Protein AF-A0A2S4XVE3-F1 (afdb_monomer_lite)

pLDDT: mean 81.96, std 14.45, range [47.12, 96.44]

Structure (mmCIF, N/CA/C/O backbone):
data_AF-A0A2S4XVE3-F1
#
_entry.id   AF-A0A2S4XVE3-F1
#
loop_
_atom_site.group_PDB
_atom_site.id
_atom_site.type_symbol
_atom_site.label_atom_id
_atom_site.label_alt_id
_atom_site.label_comp_id
_atom_site.label_asym_id
_atom_site.label_entity_id
_atom_site.label_seq_id
_atom_site.pdbx_PDB_ins_code
_atom_site.Cartn_x
_atom_site.Cartn_y
_atom_site.Cartn_z
_atom_site.occupancy
_atom_site.B_iso_or_equiv
_atom_site.auth_seq_id
_atom_site.auth_comp_id
_atom_site.auth_asym_id
_atom_site.auth_atom_id
_atom_site.pdbx_PDB_model_num
ATOM 1 N N . MET A 1 1 ? 22.741 45.172 11.393 1.00 53.62 1 MET A N 1
ATOM 2 C CA . MET A 1 1 ? 21.522 44.614 10.770 1.00 53.62 1 MET A CA 1
ATOM 3 C C . MET A 1 1 ? 20.584 44.241 11.896 1.00 53.62 1 MET A C 1
ATOM 5 O O . MET A 1 1 ? 20.917 43.358 12.672 1.00 53.62 1 MET A O 1
ATOM 9 N N . ALA A 1 2 ? 19.532 45.038 12.077 1.00 52.50 2 ALA A N 1
ATOM 10 C CA . ALA A 1 2 ? 18.639 44.969 13.224 1.00 52.50 2 ALA A CA 1
ATOM 11 C C . ALA A 1 2 ? 17.544 43.921 12.999 1.00 52.50 2 ALA A C 1
ATOM 13 O O . ALA A 1 2 ? 16.910 43.875 11.9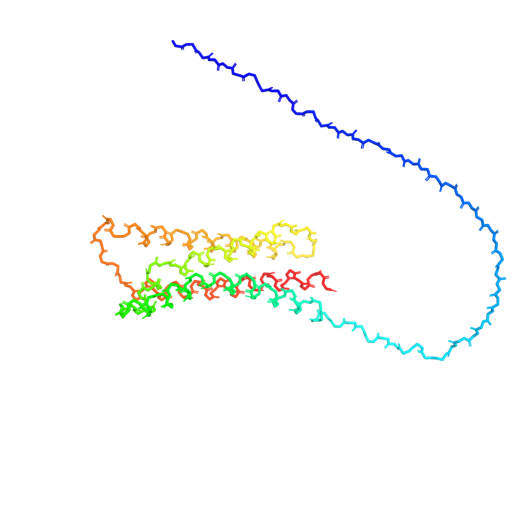48 1.00 52.50 2 ALA A O 1
ATOM 14 N N . THR A 1 3 ? 17.373 43.089 14.014 1.00 60.47 3 THR A N 1
ATOM 15 C CA . THR A 1 3 ? 16.408 42.007 14.162 1.00 60.47 3 THR A CA 1
ATOM 16 C C . THR A 1 3 ? 15.003 42.594 14.326 1.00 60.47 3 THR A C 1
ATOM 18 O O . THR A 1 3 ? 14.707 43.200 15.353 1.00 60.47 3 THR A O 1
ATOM 21 N N . SER A 1 4 ? 14.125 42.439 13.333 1.00 65.56 4 SER A N 1
ATOM 22 C CA . SER A 1 4 ? 12.702 42.775 13.467 1.00 65.56 4 SER A CA 1
ATOM 23 C C . SER A 1 4 ? 11.947 41.558 13.999 1.00 65.56 4 SER A C 1
ATOM 25 O O . SER A 1 4 ? 11.574 40.652 13.256 1.00 65.56 4 SER A O 1
ATOM 27 N N . GLN A 1 5 ? 11.791 41.536 15.317 1.00 63.88 5 GLN A N 1
ATOM 28 C CA . GLN A 1 5 ? 11.030 40.562 16.087 1.00 63.88 5 GLN A CA 1
ATOM 29 C C . GLN A 1 5 ? 9.532 40.852 15.900 1.00 63.88 5 GLN A C 1
ATOM 31 O O . GLN A 1 5 ? 9.035 41.883 16.346 1.00 63.88 5 GLN A O 1
ATOM 36 N N . GLN A 1 6 ? 8.824 39.980 15.183 1.00 67.94 6 GLN A N 1
ATOM 37 C CA . GLN A 1 6 ? 7.390 40.119 14.931 1.00 67.94 6 GLN A CA 1
ATOM 38 C C . GLN A 1 6 ? 6.600 39.507 16.110 1.00 67.94 6 GLN A C 1
ATOM 40 O O . GLN A 1 6 ? 6.886 38.367 16.488 1.00 67.94 6 GLN A O 1
ATOM 45 N N . PRO A 1 7 ? 5.655 40.237 16.732 1.00 70.19 7 PRO A N 1
ATOM 46 C CA . PRO A 1 7 ? 4.903 39.747 17.883 1.00 70.19 7 PRO A CA 1
ATOM 47 C C . PRO A 1 7 ? 3.845 38.719 17.458 1.00 70.19 7 PRO A C 1
ATOM 49 O O . PRO A 1 7 ? 3.095 38.928 16.508 1.00 70.19 7 PRO A O 1
ATOM 52 N N . HIS A 1 8 ? 3.818 37.597 18.175 1.00 69.19 8 HIS A N 1
ATOM 53 C CA . HIS A 1 8 ? 2.817 36.542 18.058 1.00 69.19 8 HIS A CA 1
ATOM 54 C C . HIS A 1 8 ? 1.570 36.940 18.860 1.00 69.19 8 HIS A C 1
ATOM 56 O O . HIS A 1 8 ? 1.635 37.036 20.086 1.00 69.19 8 HIS A O 1
ATOM 62 N N . ASP A 1 9 ? 0.443 37.140 18.178 1.00 69.88 9 ASP A N 1
ATOM 63 C CA . ASP A 1 9 ? -0.859 37.318 18.823 1.00 69.88 9 ASP A CA 1
ATOM 64 C C . ASP A 1 9 ? -1.381 35.978 19.381 1.00 69.88 9 ASP A C 1
ATOM 66 O O . ASP A 1 9 ? -1.327 34.953 18.688 1.00 69.88 9 ASP A O 1
ATOM 70 N N . PRO A 1 10 ? -1.903 35.943 20.622 1.00 69.44 10 PRO A N 1
ATOM 71 C CA . PRO A 1 10 ? -2.530 34.755 21.183 1.00 69.44 10 PRO A CA 1
ATOM 72 C C . PRO A 1 10 ? -3.928 34.536 20.585 1.00 69.44 10 PRO A C 1
ATOM 74 O O . PRO A 1 10 ? -4.808 35.393 20.657 1.00 69.44 10 PRO A O 1
ATOM 77 N N . VAL A 1 11 ? -4.146 33.344 20.028 1.00 73.50 11 VAL A N 1
ATOM 78 C CA . VAL A 1 11 ? -5.450 32.891 19.531 1.00 73.50 11 VAL A CA 1
ATOM 79 C C . VAL A 1 11 ? -6.420 32.723 20.703 1.00 73.50 11 VAL A C 1
ATOM 81 O O . VAL A 1 11 ? -6.237 31.885 21.585 1.00 73.50 11 VAL A O 1
ATOM 84 N N . VAL A 1 12 ? -7.471 33.539 20.681 1.00 66.88 12 VAL A N 1
ATOM 85 C CA . VAL A 1 12 ? -8.601 33.544 21.612 1.00 66.88 12 VAL A CA 1
ATOM 86 C C . VAL A 1 12 ? -9.441 32.276 21.423 1.00 66.88 12 VAL A C 1
ATOM 88 O O . VAL A 1 12 ? -10.110 32.095 20.407 1.00 66.88 12 VAL A O 1
ATOM 91 N N . THR A 1 13 ? -9.442 31.396 22.423 1.00 56.88 13 THR A N 1
ATOM 92 C CA . THR A 1 13 ? -10.368 30.260 22.523 1.00 56.88 13 THR A CA 1
ATOM 93 C C . THR A 1 13 ? -11.771 30.754 22.879 1.00 56.88 13 THR A C 1
ATOM 95 O O . THR A 1 13 ? -12.074 31.018 24.045 1.00 56.88 13 THR A O 1
ATOM 98 N N . GLY A 1 14 ? -12.636 30.874 21.872 1.00 57.41 14 GLY A N 1
ATOM 99 C CA . GLY A 1 14 ? -14.061 31.151 22.038 1.00 57.41 14 GLY A CA 1
ATOM 100 C C . GLY A 1 14 ? -14.812 29.936 22.584 1.00 57.41 14 GLY A C 1
ATOM 101 O O . GLY A 1 14 ? -15.182 29.032 21.841 1.00 57.41 14 GLY A O 1
ATOM 102 N N . ARG A 1 15 ? -15.050 29.926 23.896 1.00 52.47 15 ARG A N 1
ATOM 103 C CA . ARG A 1 15 ? -15.986 29.028 24.580 1.00 52.47 15 ARG A CA 1
ATOM 104 C C . ARG A 1 15 ? -17.398 29.598 24.406 1.00 52.47 15 ARG A C 1
ATOM 106 O O . ARG A 1 15 ? -17.795 30.487 25.152 1.00 52.47 15 ARG A O 1
ATOM 113 N N . VAL A 1 16 ? -18.134 29.120 23.405 1.00 61.38 16 VAL A N 1
ATOM 114 C CA . VAL A 1 16 ? -19.562 29.436 23.237 1.00 61.38 16 VAL A CA 1
ATOM 115 C C . VAL A 1 16 ? -20.362 28.507 24.148 1.00 61.38 16 VAL A C 1
ATOM 117 O O . VAL A 1 16 ? -20.258 27.287 24.047 1.00 61.38 16 VAL A O 1
ATOM 120 N N . GLY A 1 17 ? -21.094 29.096 25.090 1.00 50.97 17 GLY A N 1
ATOM 121 C CA . GLY A 1 17 ? -21.983 28.394 26.008 1.00 50.97 17 GLY A CA 1
ATOM 122 C C . GLY A 1 17 ? -23.458 28.462 25.602 1.00 50.97 17 GLY A C 1
ATOM 123 O O . GLY A 1 17 ? -23.846 29.371 24.877 1.00 50.97 17 GLY A O 1
ATOM 124 N N . ALA A 1 18 ? -24.224 27.543 26.214 1.00 47.75 18 ALA A N 1
ATOM 125 C CA . ALA A 1 18 ? -25.660 27.592 26.555 1.00 47.75 18 ALA A CA 1
ATOM 126 C C . ALA A 1 18 ? -26.689 27.550 25.389 1.00 47.75 18 ALA A C 1
ATOM 128 O O . ALA A 1 18 ? -26.348 27.968 24.287 1.00 47.75 18 ALA A O 1
ATOM 129 N N . PRO A 1 19 ? -27.946 27.070 25.594 1.00 54.69 19 PRO A N 1
ATOM 130 C CA . PRO A 1 19 ? -28.661 26.972 26.873 1.00 54.69 19 PRO A CA 1
ATOM 131 C C . PRO A 1 19 ? -29.351 25.631 27.202 1.00 54.69 19 PRO A C 1
ATOM 133 O O . PRO A 1 19 ? -29.654 24.801 26.350 1.00 54.69 19 PRO A O 1
ATOM 136 N N . ALA A 1 20 ? -29.598 25.478 28.505 1.00 54.16 20 ALA A N 1
ATOM 137 C CA . ALA A 1 20 ? -30.644 24.646 29.077 1.00 54.16 20 ALA A CA 1
ATOM 138 C C . ALA A 1 20 ? -32.011 25.257 28.754 1.00 54.16 20 ALA A C 1
ATOM 140 O O . ALA A 1 20 ? -32.132 26.467 28.880 1.00 54.16 20 ALA A O 1
ATOM 141 N N . ASP A 1 21 ? -32.999 24.439 28.388 1.00 47.12 21 ASP A N 1
ATOM 142 C CA . ASP A 1 21 ? -34.421 24.709 28.628 1.00 47.12 21 ASP A CA 1
ATOM 143 C C . ASP A 1 21 ? -35.292 23.486 28.291 1.00 47.12 21 ASP A C 1
ATOM 145 O O . ASP A 1 21 ? -34.891 22.601 27.537 1.00 47.12 21 ASP A O 1
ATOM 149 N N . ALA A 1 22 ? -36.511 23.515 28.839 1.00 47.25 22 ALA A N 1
ATOM 150 C CA . ALA A 1 22 ? -37.673 22.655 28.591 1.00 47.25 22 ALA A CA 1
ATOM 151 C C . ALA A 1 22 ? -37.854 21.413 29.485 1.00 47.25 22 ALA A C 1
ATOM 153 O O . ALA A 1 22 ? -37.867 20.262 29.054 1.00 47.25 22 ALA A O 1
ATOM 154 N N . VAL A 1 23 ? -38.155 21.708 30.753 1.00 52.47 23 VAL A N 1
ATOM 155 C CA . VAL A 1 23 ? -39.187 21.006 31.530 1.00 52.47 23 VAL A CA 1
ATOM 156 C C . VAL A 1 23 ? -40.531 21.141 30.801 1.00 52.47 23 VAL A C 1
ATOM 158 O O . VAL A 1 23 ? -40.962 22.252 30.505 1.00 52.47 23 VAL A O 1
ATOM 161 N N . GLY A 1 24 ? -41.211 20.023 30.548 1.00 47.34 24 GLY A N 1
ATOM 162 C CA . GLY A 1 24 ? -42.561 19.998 29.986 1.00 47.34 24 GLY A CA 1
ATOM 163 C C . GLY A 1 24 ? -43.209 18.635 30.190 1.00 47.34 24 GLY A C 1
ATOM 164 O O . GLY A 1 24 ? -43.072 17.749 29.354 1.00 47.34 24 GLY A O 1
ATOM 165 N N . GLY A 1 25 ? -43.878 18.462 31.330 1.00 50.97 25 GLY A N 1
ATO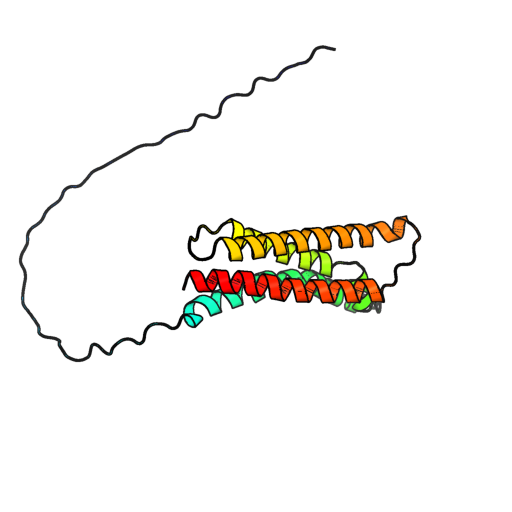M 166 C CA . GLY A 1 25 ? -44.730 17.308 31.592 1.00 50.97 25 GLY A CA 1
ATOM 167 C C . GLY A 1 25 ? -46.057 17.409 30.844 1.00 50.97 25 GLY A C 1
ATOM 168 O O . GLY A 1 25 ? -46.610 18.496 30.710 1.00 50.97 25 GLY A O 1
ATOM 169 N N . THR A 1 26 ? -46.579 16.263 30.410 1.00 50.78 26 THR A N 1
ATOM 170 C CA . THR A 1 26 ? -48.022 16.027 30.273 1.00 50.78 26 THR A CA 1
ATOM 171 C C . THR A 1 26 ? -48.305 14.566 30.614 1.00 50.78 26 THR A C 1
ATOM 173 O O . THR A 1 26 ? -47.986 13.653 29.858 1.00 50.78 26 THR A O 1
ATOM 176 N N . ASP A 1 27 ? -48.881 14.368 31.799 1.00 58.38 27 ASP A N 1
ATOM 177 C CA . ASP A 1 27 ? -49.628 13.172 32.165 1.00 58.38 27 ASP A CA 1
ATOM 178 C C . ASP A 1 27 ? -50.900 13.108 31.309 1.00 58.38 27 ASP A C 1
ATOM 180 O O . ASP A 1 27 ? -51.644 14.087 31.219 1.00 58.38 27 ASP A O 1
ATOM 184 N N . GLY A 1 28 ? -51.165 11.964 30.675 1.00 48.72 28 GLY A N 1
ATOM 185 C CA . GLY A 1 28 ? -52.326 11.823 29.801 1.00 48.72 28 GLY A CA 1
ATOM 186 C C . GLY A 1 28 ? -52.567 10.404 29.298 1.00 48.72 28 GLY A C 1
ATOM 187 O O . GLY A 1 28 ? -52.163 10.066 28.197 1.00 48.72 28 GLY A O 1
ATOM 188 N N . ALA A 1 29 ? -53.272 9.625 30.122 1.00 48.56 29 ALA A N 1
ATOM 189 C CA . ALA A 1 29 ? -54.224 8.566 29.768 1.00 48.56 29 ALA A CA 1
ATOM 190 C C . ALA A 1 29 ? -53.799 7.456 28.777 1.00 48.56 29 ALA A C 1
ATOM 192 O O . ALA A 1 29 ? -53.778 7.616 27.559 1.00 48.56 29 ALA A O 1
ATOM 193 N N . ALA A 1 30 ? -53.623 6.261 29.345 1.00 58.94 30 ALA A N 1
ATOM 194 C CA . ALA A 1 30 ? -53.618 4.983 28.646 1.00 58.94 30 ALA A CA 1
ATOM 195 C C . ALA A 1 30 ? -54.970 4.677 27.973 1.00 58.94 30 ALA A C 1
ATOM 197 O O . ALA A 1 30 ? -56.025 4.931 28.563 1.00 58.94 30 ALA A O 1
ATOM 198 N N . PRO A 1 31 ? -54.930 3.988 26.821 1.00 56.88 31 PRO A N 1
ATOM 199 C CA . PRO A 1 31 ? -55.855 2.891 26.610 1.00 56.88 31 PRO A CA 1
ATOM 200 C C . PRO A 1 31 ? -55.133 1.594 26.225 1.00 56.88 31 PRO A C 1
ATOM 202 O O . PRO A 1 31 ? -54.351 1.527 25.283 1.00 56.88 31 PRO A O 1
ATOM 205 N N . ASP A 1 32 ? -55.495 0.587 27.007 1.00 50.88 32 ASP A N 1
ATOM 206 C CA . ASP A 1 32 ? -55.940 -0.738 26.594 1.00 50.88 32 ASP A CA 1
ATOM 207 C C . ASP A 1 32 ? -54.955 -1.723 25.947 1.00 50.88 32 ASP A C 1
ATOM 209 O O . ASP A 1 32 ? -54.266 -1.494 24.953 1.00 50.88 32 ASP A O 1
ATOM 213 N N . VAL A 1 33 ? -54.936 -2.884 26.590 1.00 60.41 33 VAL A N 1
ATOM 214 C CA . VAL A 1 33 ? -53.981 -3.974 26.473 1.00 60.41 33 VAL A CA 1
ATOM 215 C C . VAL A 1 33 ? -54.515 -4.945 25.425 1.00 60.41 33 VAL A C 1
ATOM 217 O O . VAL A 1 33 ? -55.271 -5.864 25.725 1.00 60.41 33 VAL A O 1
ATOM 220 N N . GLY A 1 34 ? -54.108 -4.736 24.174 1.00 56.56 34 GLY A N 1
ATOM 221 C CA . GLY A 1 34 ? -54.245 -5.725 23.107 1.00 56.56 34 GLY A CA 1
ATOM 222 C C . GLY A 1 34 ? -53.095 -6.729 23.157 1.00 56.56 34 GLY A C 1
ATOM 223 O O . GLY A 1 34 ? -51.999 -6.448 22.673 1.00 56.56 34 GLY A O 1
ATOM 224 N N . ASP A 1 35 ? -53.349 -7.892 23.754 1.00 59.88 35 ASP A N 1
ATOM 225 C CA . ASP A 1 35 ? -52.442 -9.040 23.868 1.00 59.88 35 ASP A CA 1
ATOM 226 C C . ASP A 1 35 ? -52.114 -9.643 22.483 1.00 59.88 35 ASP A C 1
ATOM 228 O O . ASP A 1 35 ? -52.758 -10.567 21.992 1.00 59.88 35 ASP A O 1
ATOM 232 N N . GLY A 1 36 ? -51.116 -9.061 21.812 1.00 58.22 36 GLY A N 1
ATOM 233 C CA . GLY A 1 36 ? -50.526 -9.538 20.557 1.00 58.22 36 GLY A CA 1
ATOM 234 C C . GLY A 1 36 ? -49.312 -10.437 20.799 1.00 58.22 36 GLY A C 1
ATOM 235 O O . GLY A 1 36 ? -48.214 -10.162 20.314 1.00 58.22 36 GLY A O 1
ATOM 236 N N . SER A 1 37 ? -49.476 -11.493 21.591 1.00 59.03 37 SER A N 1
ATOM 237 C CA . SER A 1 37 ? -48.427 -12.450 21.970 1.00 59.03 37 SER A CA 1
ATOM 238 C C . SER A 1 37 ? -48.283 -13.623 20.984 1.00 59.03 37 SER A C 1
ATOM 240 O O . SER A 1 37 ? -48.135 -14.775 21.379 1.00 59.03 37 SER A O 1
ATOM 242 N N . ALA A 1 38 ? -48.255 -13.349 19.676 1.00 54.75 38 ALA A N 1
ATOM 243 C CA . ALA A 1 38 ? -47.991 -14.371 18.660 1.00 54.75 38 ALA A CA 1
ATOM 244 C C . ALA A 1 38 ? -46.912 -13.902 17.674 1.00 54.75 38 ALA A C 1
ATOM 246 O O . ALA A 1 38 ? -47.175 -13.129 16.759 1.00 54.75 38 ALA A O 1
ATOM 247 N N . GLY A 1 39 ? -45.682 -14.394 17.862 1.00 52.56 39 GLY A N 1
ATOM 248 C CA . GLY A 1 39 ? -44.651 -14.337 16.823 1.00 52.56 39 GLY A CA 1
ATOM 249 C C . GLY A 1 39 ? -43.542 -13.302 17.007 1.00 52.56 39 GLY A C 1
ATOM 250 O O . GLY A 1 39 ? -43.073 -12.743 16.022 1.00 52.56 39 GLY A O 1
ATOM 251 N N . ARG A 1 40 ? -43.026 -13.088 18.226 1.00 58.94 40 ARG A N 1
ATOM 252 C CA . ARG A 1 40 ? -41.631 -12.625 18.365 1.00 58.94 40 ARG A CA 1
ATOM 253 C C . ARG A 1 40 ? -40.712 -13.778 17.954 1.00 58.94 40 ARG A C 1
ATOM 255 O O . ARG A 1 40 ? -40.145 -14.468 18.796 1.00 58.94 40 ARG A O 1
ATOM 262 N N . THR A 1 41 ? -40.617 -14.029 16.648 1.00 63.28 41 THR A N 1
ATOM 263 C CA . THR A 1 41 ? -39.517 -14.795 16.062 1.00 63.28 41 THR A CA 1
ATOM 264 C C . THR A 1 41 ? -38.241 -14.177 16.604 1.00 63.28 41 THR A C 1
ATOM 266 O O . THR A 1 41 ? -38.004 -12.992 16.373 1.00 63.28 41 THR A O 1
ATOM 269 N N . ALA A 1 42 ? -37.480 -14.942 17.387 1.00 63.81 42 ALA A N 1
ATOM 270 C CA . ALA A 1 42 ? -36.165 -14.543 17.854 1.00 63.81 42 ALA A CA 1
ATOM 271 C C . ALA A 1 42 ? -35.353 -14.149 16.618 1.00 63.81 42 ALA A C 1
ATOM 273 O O . ALA A 1 42 ? -34.930 -15.011 15.848 1.00 63.81 42 ALA A O 1
ATOM 274 N N . ALA A 1 43 ? -35.250 -12.843 16.363 1.00 68.94 43 ALA A N 1
ATOM 275 C CA . ALA A 1 43 ? -34.499 -12.324 15.240 1.00 68.94 43 ALA A CA 1
ATOM 276 C C . ALA A 1 43 ? -33.061 -12.783 15.463 1.00 68.94 43 ALA A C 1
ATOM 278 O O . ALA A 1 43 ? -32.443 -12.414 16.463 1.00 68.94 43 ALA A O 1
ATOM 279 N N . ALA A 1 44 ? -32.581 -13.673 14.593 1.00 75.81 44 ALA A N 1
ATOM 280 C CA . ALA A 1 44 ? -31.216 -14.161 14.651 1.00 75.81 44 ALA A CA 1
ATOM 281 C C . ALA A 1 44 ? -30.289 -12.944 14.714 1.00 75.81 44 ALA A C 1
ATOM 283 O O . ALA A 1 44 ? -30.432 -12.023 13.906 1.00 75.81 44 ALA A O 1
ATOM 284 N N . ALA A 1 45 ? -29.402 -12.912 15.711 1.00 78.31 45 ALA A N 1
ATOM 285 C CA . ALA A 1 45 ? -28.479 -11.801 15.877 1.00 78.31 45 ALA A CA 1
ATOM 286 C C . ALA A 1 45 ? -27.742 -11.568 14.547 1.00 78.31 45 ALA A C 1
ATOM 288 O O . ALA A 1 45 ? -27.281 -12.545 13.939 1.00 78.31 45 ALA A O 1
ATOM 289 N N . PRO A 1 46 ? -27.666 -10.315 14.061 1.00 78.75 46 PRO A N 1
ATOM 290 C CA . PRO A 1 46 ? -26.963 -10.025 12.829 1.00 78.75 46 PRO A CA 1
ATOM 291 C C . PRO A 1 46 ? -25.523 -10.488 12.997 1.00 78.75 46 PRO A C 1
ATOM 293 O O . PRO A 1 46 ? -24.842 -10.188 13.975 1.00 78.75 46 PRO A O 1
ATOM 296 N N . SER A 1 47 ? -25.073 -11.280 12.046 1.00 88.38 47 SER A N 1
ATOM 297 C CA . SER A 1 47 ? -23.716 -11.780 12.029 1.00 88.38 47 SER A CA 1
ATOM 298 C C . SER A 1 47 ? -22.692 -10.64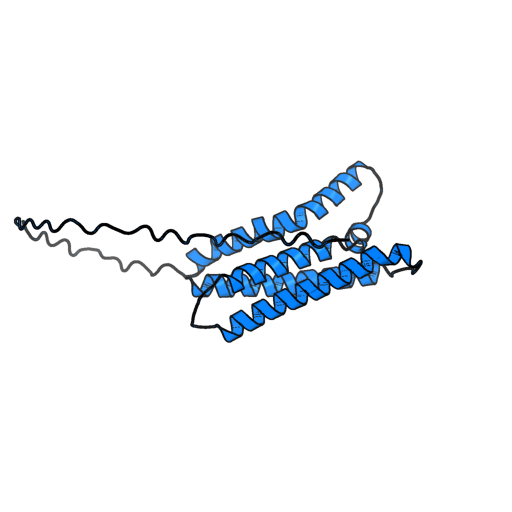4 11.900 1.00 88.38 47 SER A C 1
ATOM 300 O O . SER A 1 47 ? -22.905 -9.741 11.084 1.00 88.38 47 SER A O 1
ATOM 302 N N . PRO A 1 48 ? -21.527 -10.736 12.559 1.00 83.12 48 PRO A N 1
ATOM 303 C CA . PRO A 1 48 ? -20.494 -9.696 12.508 1.00 83.12 48 PRO A CA 1
ATOM 304 C C . PRO A 1 48 ? -19.980 -9.427 11.082 1.00 83.12 48 PRO A C 1
ATOM 306 O O . PRO A 1 48 ? -19.641 -8.297 10.726 1.00 83.12 48 PRO A O 1
ATOM 309 N N . TRP A 1 49 ? -20.005 -10.435 10.201 1.00 86.56 49 TRP A N 1
ATOM 310 C CA . TRP A 1 49 ? -19.601 -10.286 8.799 1.00 86.56 49 TRP A CA 1
ATOM 311 C C . TRP A 1 49 ? -20.513 -9.364 7.979 1.00 86.56 49 TRP A C 1
ATOM 313 O O . TRP A 1 49 ? -20.050 -8.793 6.991 1.00 86.56 49 TRP A O 1
ATOM 323 N N . ALA A 1 50 ? -21.765 -9.153 8.397 1.00 87.56 50 ALA A N 1
ATOM 324 C CA . ALA A 1 50 ? -22.671 -8.224 7.723 1.00 87.56 50 ALA A CA 1
ATOM 325 C C . ALA A 1 50 ? -22.222 -6.760 7.887 1.00 87.56 50 ALA A C 1
ATOM 327 O O . ALA A 1 50 ? -22.506 -5.931 7.024 1.00 87.56 50 ALA A O 1
ATOM 328 N N . VAL A 1 51 ? -21.482 -6.455 8.960 1.00 86.88 51 VAL A N 1
ATOM 329 C CA . VAL A 1 51 ? -20.966 -5.110 9.254 1.00 86.88 51 VAL A CA 1
ATOM 330 C C . VAL A 1 51 ? -19.545 -4.930 8.714 1.00 86.88 51 VAL A C 1
ATOM 332 O O . VAL A 1 51 ? -19.238 -3.912 8.093 1.00 86.88 51 VAL A O 1
ATOM 335 N N . VAL A 1 52 ? -18.677 -5.930 8.906 1.00 89.44 52 VAL A N 1
ATOM 336 C CA . VAL A 1 52 ? -17.255 -5.854 8.518 1.00 89.44 52 VAL A CA 1
ATOM 337 C C . VAL A 1 52 ? -17.062 -5.967 7.001 1.00 89.44 52 VAL A C 1
ATOM 339 O O . VAL A 1 52 ? -16.227 -5.265 6.424 1.00 89.44 52 VAL A O 1
ATOM 342 N N . GLY A 1 53 ? -17.845 -6.824 6.338 1.00 91.38 53 GLY A N 1
ATOM 343 C CA . GLY A 1 53 ? -17.689 -7.143 4.916 1.00 91.38 53 GLY A CA 1
ATOM 344 C C . GLY A 1 53 ? -17.744 -5.922 3.989 1.00 91.38 53 GLY A C 1
ATOM 345 O O . GLY A 1 53 ? -16.791 -5.704 3.237 1.00 91.38 53 GLY A O 1
ATOM 346 N N . PRO A 1 54 ? -18.795 -5.081 4.048 1.00 93.19 54 PRO A N 1
ATOM 347 C CA . PRO A 1 54 ? -18.910 -3.905 3.185 1.00 93.19 54 PRO A CA 1
ATOM 348 C C . PRO A 1 54 ? -17.757 -2.908 3.352 1.00 93.19 54 PRO A C 1
ATOM 350 O O . PRO A 1 54 ? -17.291 -2.336 2.367 1.00 93.19 54 PRO A O 1
ATOM 353 N N . LYS A 1 55 ? -17.259 -2.723 4.580 1.00 89.62 55 LYS A N 1
ATOM 354 C CA . LYS A 1 55 ? -16.149 -1.805 4.869 1.00 89.62 55 LYS A CA 1
ATOM 355 C C . LYS A 1 55 ? -14.811 -2.340 4.357 1.00 89.62 55 LYS A C 1
ATOM 357 O O . LYS A 1 55 ? -14.050 -1.587 3.754 1.00 89.62 55 LYS A O 1
ATOM 362 N N . MET A 1 56 ? -14.554 -3.640 4.523 1.00 91.25 56 MET A N 1
ATOM 363 C CA . MET A 1 56 ? -13.395 -4.314 3.919 1.00 91.25 56 MET A CA 1
ATOM 364 C C . MET A 1 56 ? -13.412 -4.219 2.399 1.00 91.25 56 MET A C 1
ATOM 366 O O . MET A 1 56 ? -12.391 -3.913 1.786 1.00 91.25 56 MET A O 1
ATOM 370 N 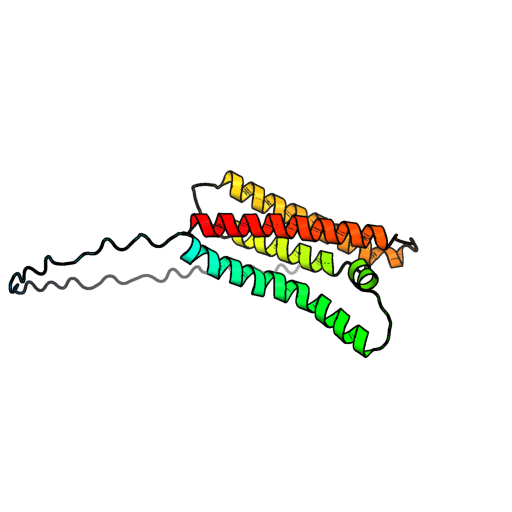N . LEU A 1 57 ? -14.579 -4.427 1.794 1.00 93.06 57 LEU A N 1
ATOM 371 C CA . LEU A 1 57 ? -14.745 -4.326 0.352 1.00 93.06 57 LEU A CA 1
ATOM 372 C C . LEU A 1 57 ? -14.487 -2.895 -0.136 1.00 93.06 57 LEU A C 1
ATOM 374 O O . LEU A 1 57 ? -13.765 -2.697 -1.111 1.00 93.06 57 LEU A O 1
ATOM 378 N N . HIS A 1 58 ? -15.012 -1.897 0.580 1.00 92.88 58 HIS A N 1
ATOM 379 C CA . HIS A 1 58 ? -14.745 -0.491 0.295 1.00 92.88 58 HIS A CA 1
ATOM 380 C C . HIS A 1 58 ? -13.247 -0.174 0.399 1.00 92.88 58 HIS A C 1
ATOM 382 O O . HIS A 1 58 ? -12.690 0.422 -0.518 1.00 92.88 58 HIS A O 1
ATOM 388 N N . TRP A 1 59 ? -12.569 -0.609 1.464 1.00 92.69 59 TRP A N 1
ATOM 389 C CA . TRP A 1 59 ? -11.122 -0.425 1.611 1.00 92.69 59 TRP A CA 1
ATOM 390 C C . TRP A 1 59 ? -10.335 -1.089 0.473 1.00 92.69 59 TRP A C 1
ATOM 392 O O . TRP A 1 59 ? -9.422 -0.481 -0.083 1.00 92.69 59 TRP A O 1
ATOM 402 N N . LEU A 1 60 ? -10.717 -2.302 0.071 1.00 92.06 60 LEU A N 1
ATOM 403 C CA . LEU A 1 60 ? -10.048 -3.020 -1.008 1.00 92.06 60 LEU A CA 1
ATOM 404 C C . LEU A 1 60 ? -10.207 -2.296 -2.354 1.00 92.06 60 LEU A C 1
ATOM 406 O O . LEU A 1 60 ? -9.221 -2.066 -3.051 1.00 92.06 60 LEU A O 1
ATOM 410 N N . PHE A 1 61 ? -11.424 -1.895 -2.722 1.00 93.38 61 PHE A N 1
ATOM 411 C CA . PHE A 1 61 ? -11.654 -1.219 -4.002 1.00 93.38 61 PHE A CA 1
ATOM 412 C C . PHE A 1 61 ? -11.122 0.215 -4.016 1.00 93.38 61 PHE A C 1
ATOM 414 O O . PHE A 1 61 ? -10.417 0.595 -4.951 1.00 93.38 61 PHE A O 1
ATOM 421 N N . PHE A 1 62 ? -11.436 1.007 -2.990 1.00 92.06 62 PHE A N 1
ATOM 422 C CA . PHE A 1 62 ? -11.098 2.431 -2.959 1.00 92.06 62 PHE A CA 1
ATOM 423 C C . PHE A 1 62 ? -9.689 2.712 -2.445 1.00 92.06 62 PHE A C 1
ATOM 425 O O . PHE A 1 62 ? -9.059 3.651 -2.912 1.00 92.06 62 PHE A O 1
ATOM 432 N N . GLY A 1 63 ? -9.168 1.908 -1.521 1.00 89.12 63 GLY A N 1
ATOM 433 C CA . GLY A 1 63 ? -7.787 2.033 -1.058 1.00 89.12 63 GLY A CA 1
ATOM 434 C C . GLY A 1 63 ? -6.817 1.377 -2.034 1.00 89.12 63 GLY A C 1
ATOM 435 O O . GLY A 1 63 ? -5.976 2.043 -2.636 1.00 89.12 63 GLY A O 1
ATOM 436 N N . VAL A 1 64 ? -6.950 0.063 -2.221 1.00 90.69 64 VAL A N 1
ATOM 437 C CA . VAL A 1 64 ? -5.973 -0.717 -3.000 1.00 90.69 64 VAL A CA 1
ATOM 438 C C . VAL A 1 64 ? -6.204 -0.560 -4.500 1.00 90.69 64 VAL A C 1
ATOM 440 O O . VAL A 1 64 ? -5.257 -0.283 -5.232 1.00 90.69 64 VAL A O 1
ATOM 443 N N . GLY A 1 65 ? -7.451 -0.668 -4.966 1.00 91.31 65 GLY A N 1
ATOM 444 C CA . GLY A 1 65 ? -7.780 -0.546 -6.390 1.00 91.31 65 GLY A CA 1
ATOM 445 C C . GLY A 1 65 ? -7.350 0.796 -6.990 1.00 91.31 65 GLY A C 1
ATOM 446 O O . GLY A 1 65 ? -6.608 0.819 -7.972 1.00 91.31 65 GLY A O 1
ATOM 447 N N . PHE A 1 66 ? -7.736 1.915 -6.369 1.00 91.50 66 PHE A N 1
ATOM 448 C CA . PHE A 1 66 ? -7.291 3.243 -6.818 1.00 91.50 66 PHE A CA 1
ATOM 449 C C . PHE A 1 66 ? -5.798 3.487 -6.584 1.00 91.50 66 PHE A C 1
ATOM 451 O O . PHE A 1 66 ? -5.192 4.230 -7.351 1.00 91.50 66 PHE A O 1
ATOM 458 N N . GLY A 1 67 ? -5.185 2.851 -5.583 1.00 89.88 67 GLY A N 1
ATOM 459 C CA . GLY A 1 67 ? -3.738 2.911 -5.382 1.00 89.88 67 GLY A CA 1
ATOM 460 C C . GLY A 1 67 ? -2.952 2.283 -6.537 1.00 89.88 67 GLY A C 1
ATOM 461 O O . GLY A 1 67 ? -1.944 2.836 -6.961 1.00 89.88 67 GLY A O 1
ATOM 462 N N . VAL A 1 68 ? -3.427 1.162 -7.088 1.00 91.25 68 VAL A N 1
ATOM 463 C CA . VAL A 1 68 ? -2.780 0.456 -8.214 1.00 91.25 68 VAL A CA 1
ATOM 464 C C . VAL A 1 68 ? -3.166 1.058 -9.575 1.00 91.25 68 VAL A C 1
ATOM 466 O O . VAL A 1 68 ? -2.475 0.853 -10.575 1.00 91.25 68 VAL A O 1
ATOM 469 N N . LEU A 1 69 ? -4.239 1.847 -9.631 1.00 93.62 69 LEU A N 1
ATOM 470 C CA . LEU A 1 69 ? -4.760 2.438 -10.863 1.00 93.62 69 LEU A CA 1
ATOM 471 C C . LEU A 1 69 ? -3.730 3.265 -11.664 1.00 93.62 69 LEU A C 1
ATOM 473 O O . LEU A 1 69 ? -3.672 3.061 -12.876 1.00 93.62 69 LEU A O 1
ATOM 477 N N . PRO A 1 70 ? -2.870 4.119 -11.067 1.00 89.00 70 PRO A N 1
ATOM 478 C CA . PRO A 1 70 ? -1.815 4.825 -11.800 1.00 89.00 70 PRO A CA 1
ATOM 479 C C . PRO A 1 70 ? -0.857 3.884 -12.541 1.00 89.00 70 PRO A C 1
ATOM 481 O O . PRO A 1 70 ? -0.508 4.156 -13.687 1.00 89.00 70 PRO A O 1
ATOM 484 N N . ILE A 1 71 ? -0.501 2.748 -11.930 1.00 90.12 71 ILE A N 1
ATOM 485 C CA . ILE A 1 71 ? 0.369 1.727 -12.538 1.00 90.12 71 ILE A CA 1
ATOM 486 C C . ILE A 1 71 ? -0.351 1.082 -13.730 1.00 90.12 71 ILE A C 1
ATOM 488 O O . ILE A 1 71 ? 0.218 0.932 -14.813 1.00 90.12 71 ILE A O 1
ATOM 492 N N . GLY A 1 72 ? -1.633 0.743 -13.553 1.00 89.69 72 GLY A N 1
ATOM 493 C CA . GLY A 1 72 ? -2.467 0.191 -14.621 1.00 89.69 72 GLY A CA 1
ATOM 494 C C . GLY A 1 72 ? -2.624 1.152 -15.803 1.00 89.69 72 GLY A C 1
ATOM 495 O O . GLY A 1 72 ? -2.476 0.744 -16.955 1.00 89.69 72 GLY A O 1
ATOM 496 N N . LEU A 1 73 ? -2.860 2.439 -15.533 1.00 91.44 73 LEU A N 1
ATOM 497 C CA . LEU A 1 73 ? -2.935 3.472 -16.567 1.00 91.44 73 LEU A CA 1
ATOM 498 C C . LEU A 1 73 ? -1.595 3.662 -17.280 1.00 91.44 73 LEU A C 1
ATOM 500 O O . LEU A 1 73 ? -1.579 3.743 -18.507 1.00 91.44 73 LEU A O 1
ATOM 504 N N . GLY A 1 74 ? -0.480 3.668 -16.543 1.00 87.44 74 GLY A N 1
ATOM 505 C CA . GLY A 1 74 ? 0.863 3.720 -17.121 1.00 87.44 74 GLY A CA 1
ATOM 506 C C . GLY A 1 74 ? 1.116 2.563 -18.089 1.00 87.44 74 GLY A C 1
ATOM 507 O O . GLY A 1 74 ? 1.580 2.778 -19.211 1.00 87.44 74 GLY A O 1
ATOM 508 N N . TYR A 1 75 ? 0.717 1.347 -17.707 1.00 87.06 75 TYR A N 1
ATOM 509 C CA . TYR A 1 75 ? 0.802 0.168 -18.569 1.00 87.06 75 TYR A CA 1
ATOM 510 C C . TYR A 1 75 ? -0.052 0.302 -19.842 1.00 87.06 75 TYR A C 1
ATOM 512 O O . TYR A 1 75 ? 0.439 0.064 -20.949 1.00 87.06 75 TYR A O 1
ATOM 520 N N . VAL A 1 76 ? -1.309 0.737 -19.707 1.00 90.94 76 VAL A N 1
ATOM 521 C CA . VAL A 1 76 ? -2.231 0.929 -20.840 1.00 90.94 76 VAL A CA 1
ATOM 522 C C . VAL A 1 76 ? -1.720 2.008 -21.802 1.00 90.94 76 VAL A C 1
ATOM 524 O O . VAL A 1 76 ? -1.653 1.774 -23.010 1.00 90.94 76 VAL A O 1
ATOM 527 N N . MET A 1 77 ? -1.298 3.168 -21.289 1.00 88.44 77 MET A N 1
ATOM 528 C CA . MET A 1 77 ? -0.736 4.252 -22.108 1.00 88.44 77 MET A CA 1
ATOM 529 C C . MET A 1 77 ? 0.525 3.810 -22.851 1.00 88.44 77 MET A C 1
ATOM 531 O O . MET A 1 77 ? 0.737 4.167 -24.015 1.00 88.44 77 MET A O 1
ATOM 535 N N . ASN A 1 78 ? 1.354 2.998 -22.202 1.00 86.31 78 ASN A N 1
ATOM 536 C CA . ASN A 1 78 ? 2.550 2.479 -22.830 1.00 86.31 78 ASN A CA 1
ATOM 537 C C . ASN A 1 78 ? 2.235 1.468 -23.955 1.00 86.31 78 ASN A C 1
ATOM 539 O O . ASN A 1 78 ? 2.874 1.509 -25.009 1.00 86.31 78 ASN A O 1
ATOM 543 N N . SER A 1 79 ? 1.197 0.640 -23.789 1.00 86.56 79 SER A N 1
ATOM 544 C CA . SER A 1 79 ? 0.705 -0.261 -24.843 1.00 86.56 79 SER A CA 1
ATOM 545 C C . SER A 1 79 ? 0.263 0.508 -26.100 1.00 86.56 79 SER A C 1
ATOM 547 O O . SER A 1 79 ? 0.641 0.152 -27.222 1.00 86.56 79 SER A O 1
ATOM 549 N N . PHE A 1 80 ? -0.427 1.641 -25.919 1.00 91.38 80 PHE A N 1
ATOM 550 C CA . PHE A 1 80 ? -0.808 2.524 -27.029 1.00 91.38 80 PHE A CA 1
ATOM 551 C C . PHE A 1 80 ? 0.384 3.181 -27.736 1.00 91.38 80 PHE A C 1
ATOM 553 O O . PHE A 1 80 ? 0.293 3.496 -28.918 1.00 91.38 80 PHE A O 1
ATOM 560 N N . THR A 1 81 ? 1.512 3.358 -27.047 1.00 88.38 81 THR A N 1
ATOM 561 C CA . THR A 1 81 ? 2.708 4.014 -27.605 1.00 88.38 81 THR A CA 1
ATOM 562 C C . THR A 1 81 ? 3.619 3.030 -28.365 1.00 88.38 81 THR A C 1
ATOM 564 O O . THR A 1 81 ? 4.662 3.430 -28.877 1.00 88.38 81 THR A O 1
ATOM 567 N N . HIS A 1 82 ? 3.262 1.737 -28.442 1.00 80.75 82 HIS A N 1
ATOM 568 C CA . HIS A 1 82 ? 4.046 0.659 -29.085 1.00 80.75 82 HIS A CA 1
ATOM 569 C C . HIS A 1 82 ? 5.493 0.519 -28.582 1.00 80.75 82 HIS A C 1
ATOM 571 O O . HIS A 1 82 ? 6.306 -0.199 -29.165 1.00 80.75 82 HIS A O 1
ATOM 577 N N . ARG A 1 83 ? 5.828 1.160 -27.461 1.00 73.81 83 ARG A N 1
ATOM 578 C CA . ARG A 1 83 ? 7.046 0.854 -26.724 1.00 73.81 83 ARG A CA 1
ATOM 579 C C . ARG A 1 83 ? 6.743 -0.431 -25.975 1.00 73.81 83 ARG A C 1
ATOM 581 O O . ARG A 1 83 ? 5.900 -0.427 -25.088 1.00 73.81 83 ARG A O 1
ATOM 588 N N . GLY A 1 84 ? 7.371 -1.540 -26.342 1.00 76.56 84 GLY A N 1
ATOM 589 C CA . GLY A 1 84 ? 7.217 -2.828 -25.656 1.00 76.56 84 GLY A CA 1
ATOM 590 C C . GLY A 1 84 ? 7.807 -2.838 -24.239 1.00 76.56 84 GLY A C 1
ATOM 591 O O . GLY A 1 84 ? 8.565 -3.743 -23.916 1.00 76.56 84 GLY A O 1
ATOM 592 N N . VAL A 1 85 ? 7.517 -1.826 -23.413 1.00 78.81 85 VAL A N 1
ATOM 593 C CA . VAL A 1 85 ? 7.949 -1.752 -22.014 1.00 78.81 85 VAL A CA 1
ATOM 594 C C . VAL A 1 85 ? 7.248 -2.872 -21.270 1.00 78.81 85 VAL A C 1
ATOM 596 O O . VAL A 1 85 ? 6.016 -2.965 -21.236 1.00 78.81 85 VAL A O 1
ATOM 599 N N . SER A 1 86 ? 8.059 -3.759 -20.715 1.00 84.50 86 SER A N 1
ATOM 600 C 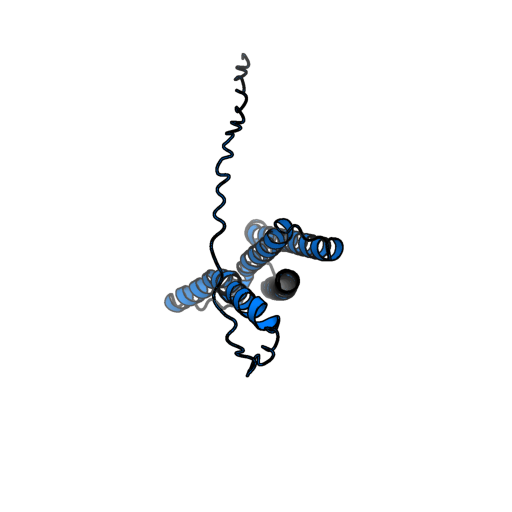CA . SER A 1 86 ? 7.571 -4.874 -19.923 1.00 84.50 86 SER A CA 1
ATOM 601 C C . SER A 1 86 ? 7.015 -4.367 -18.590 1.00 84.50 86 SER A C 1
ATOM 603 O O . SER A 1 86 ? 7.461 -3.349 -18.063 1.00 84.50 86 SER A O 1
ATOM 605 N N . LEU A 1 87 ? 6.065 -5.098 -17.995 1.00 78.44 87 LEU A N 1
ATOM 606 C CA . LEU A 1 87 ? 5.599 -4.804 -16.631 1.00 78.44 87 LEU A CA 1
ATOM 607 C C . LEU A 1 87 ? 6.766 -4.736 -15.639 1.00 78.44 87 LEU A C 1
ATOM 609 O O . LEU A 1 87 ? 6.754 -3.899 -14.742 1.00 78.44 87 LEU A O 1
ATOM 613 N N . SER A 1 88 ? 7.789 -5.573 -15.841 1.00 81.19 88 SER A N 1
ATOM 614 C CA . SER A 1 88 ? 9.011 -5.579 -15.035 1.00 81.19 88 SER A CA 1
ATOM 615 C C . SER A 1 88 ? 9.720 -4.227 -15.042 1.00 81.19 88 SER A C 1
ATOM 617 O O . SER A 1 88 ? 10.248 -3.822 -14.017 1.00 81.19 88 SER A O 1
ATOM 619 N N . GLU A 1 89 ? 9.706 -3.510 -16.163 1.00 85.12 89 GLU A N 1
ATOM 620 C CA . GLU A 1 89 ? 10.386 -2.221 -16.292 1.00 85.12 89 GLU A CA 1
ATOM 621 C C . GLU A 1 89 ? 9.586 -1.065 -15.668 1.00 85.12 89 GLU A C 1
ATOM 623 O O . GLU A 1 89 ? 10.153 -0.073 -15.218 1.00 85.12 89 GLU A O 1
ATOM 628 N N . ILE A 1 90 ? 8.258 -1.188 -15.585 1.00 83.12 90 ILE A N 1
ATOM 629 C CA . ILE A 1 90 ? 7.423 -0.249 -14.817 1.00 83.12 90 ILE A CA 1
ATOM 630 C C . ILE A 1 90 ? 7.600 -0.514 -13.315 1.00 83.12 90 ILE A C 1
ATOM 632 O O . ILE A 1 90 ? 7.795 0.408 -12.525 1.00 83.12 90 ILE A O 1
ATOM 636 N N . LEU A 1 91 ? 7.602 -1.790 -12.919 1.00 84.69 91 LEU A N 1
ATOM 637 C CA . LEU A 1 91 ? 7.820 -2.218 -11.537 1.00 84.69 91 LEU A CA 1
ATOM 638 C C . LEU A 1 91 ? 9.221 -1.848 -11.026 1.00 84.69 91 LEU A C 1
ATOM 640 O O . LEU A 1 91 ? 9.352 -1.414 -9.879 1.00 84.69 91 LEU A O 1
ATOM 644 N N . SER A 1 92 ? 10.253 -1.951 -11.869 1.00 84.50 92 SER A N 1
ATOM 645 C CA . SER A 1 92 ? 11.636 -1.619 -11.505 1.00 84.50 92 SER A CA 1
ATOM 646 C C . SER A 1 92 ? 11.853 -0.126 -11.238 1.00 84.50 92 SER A C 1
ATOM 648 O O . SER A 1 92 ? 12.784 0.232 -10.518 1.00 84.50 92 SER A O 1
ATOM 650 N N . ARG A 1 93 ? 10.959 0.753 -11.716 1.00 85.38 93 ARG A N 1
ATOM 651 C CA . ARG A 1 93 ? 10.968 2.197 -11.402 1.00 85.38 93 ARG A CA 1
ATOM 652 C C . ARG A 1 93 ? 10.504 2.517 -9.981 1.00 85.38 93 ARG A C 1
ATOM 654 O O . ARG A 1 93 ? 10.549 3.673 -9.570 1.00 85.38 93 ARG A O 1
ATOM 661 N N . GLY A 1 94 ? 10.051 1.515 -9.225 1.00 87.00 94 GLY A N 1
ATOM 662 C CA . GLY A 1 94 ? 9.630 1.687 -7.839 1.00 87.00 94 GLY A CA 1
ATOM 663 C C . GLY A 1 94 ? 8.231 2.284 -7.679 1.00 87.00 94 GLY A C 1
ATOM 664 O O . GLY A 1 94 ? 7.857 2.636 -6.564 1.00 87.00 94 GLY A O 1
ATOM 665 N N . GLU A 1 95 ? 7.420 2.361 -8.739 1.00 90.12 95 GLU A N 1
ATOM 666 C CA . GLU A 1 95 ? 6.032 2.846 -8.645 1.00 90.12 95 GLU A CA 1
ATOM 667 C C . GLU A 1 95 ? 5.205 2.009 -7.654 1.00 90.12 95 GLU A C 1
ATOM 669 O O . GLU A 1 95 ? 4.424 2.548 -6.869 1.00 90.12 95 GLU A O 1
ATOM 674 N N . LEU A 1 96 ? 5.451 0.693 -7.596 1.00 91.25 96 LEU A N 1
ATOM 675 C CA . LEU A 1 96 ? 4.807 -0.197 -6.628 1.00 91.25 96 LEU A CA 1
ATOM 676 C C . LEU A 1 96 ? 5.204 0.123 -5.176 1.00 91.25 96 LEU A C 1
ATOM 678 O O . LEU A 1 96 ? 4.386 -0.034 -4.268 1.00 91.25 96 LEU A O 1
ATOM 682 N N . LEU A 1 97 ? 6.422 0.620 -4.934 1.00 92.56 97 LEU A N 1
ATOM 683 C CA . LEU A 1 97 ? 6.861 1.036 -3.597 1.00 92.56 97 LEU A CA 1
ATOM 684 C C . LEU A 1 97 ? 6.104 2.278 -3.121 1.00 92.56 97 LEU A C 1
ATOM 686 O O . LEU A 1 97 ? 5.793 2.376 -1.933 1.00 92.56 97 LEU A O 1
ATOM 690 N N . ILE A 1 98 ? 5.748 3.193 -4.029 1.00 92.25 98 ILE A N 1
ATOM 691 C CA . ILE A 1 98 ? 4.919 4.364 -3.701 1.00 92.25 98 ILE A CA 1
ATOM 692 C C . ILE A 1 98 ? 3.535 3.908 -3.229 1.00 92.25 98 ILE A C 1
ATOM 694 O O . ILE A 1 98 ? 3.078 4.335 -2.168 1.00 92.25 98 ILE A O 1
ATOM 698 N N . VAL A 1 99 ? 2.899 2.997 -3.972 1.00 93.75 99 VAL A N 1
ATOM 699 C CA . VAL A 1 99 ? 1.584 2.435 -3.609 1.00 93.75 99 VAL A CA 1
ATOM 700 C C . VAL A 1 99 ? 1.655 1.670 -2.289 1.00 93.75 99 VAL A C 1
ATOM 702 O O . VAL A 1 99 ? 0.774 1.786 -1.442 1.00 93.75 99 VAL A O 1
ATOM 705 N N . THR A 1 100 ? 2.734 0.918 -2.077 1.00 93.88 100 THR A N 1
ATOM 706 C CA . THR A 1 100 ? 2.965 0.202 -0.817 1.00 93.88 100 THR A CA 1
ATOM 707 C C . THR A 1 100 ? 3.079 1.178 0.358 1.00 93.88 100 THR A C 1
ATOM 709 O O . THR A 1 100 ? 2.446 0.983 1.395 1.00 93.88 100 THR A O 1
ATOM 712 N N . THR A 1 101 ? 3.834 2.264 0.177 1.00 95.50 101 THR A N 1
ATOM 713 C CA . THR A 1 101 ? 4.031 3.307 1.194 1.00 95.50 101 THR A CA 1
ATOM 714 C C . THR A 1 101 ? 2.715 3.994 1.549 1.00 95.50 101 THR A C 1
ATOM 716 O O . THR A 1 101 ? 2.417 4.174 2.730 1.00 95.50 101 THR A O 1
ATOM 719 N N . SER A 1 102 ? 1.906 4.360 0.549 1.00 94.19 102 SER A N 1
ATOM 720 C CA . SER A 1 102 ? 0.617 5.017 0.785 1.00 94.19 102 SER A CA 1
ATOM 721 C C . SER A 1 102 ? -0.387 4.086 1.466 1.00 94.19 102 SER A C 1
ATOM 723 O O . SER A 1 102 ? -1.090 4.524 2.378 1.00 94.19 102 SER A O 1
ATOM 725 N N . LEU A 1 103 ? -0.409 2.799 1.102 1.00 94.00 103 LEU A N 1
ATOM 726 C CA . LEU A 1 103 ? -1.264 1.797 1.737 1.00 94.00 103 LEU A CA 1
ATOM 727 C C . LEU A 1 103 ? -0.895 1.584 3.212 1.00 94.00 103 LEU A C 1
ATOM 729 O O . LEU A 1 103 ? -1.772 1.593 4.078 1.00 94.00 103 LEU A O 1
ATOM 733 N N . ALA A 1 104 ? 0.401 1.451 3.502 1.00 93.44 104 ALA A N 1
ATOM 734 C CA . ALA A 1 104 ? 0.913 1.330 4.863 1.00 93.44 104 ALA A CA 1
ATOM 735 C C . ALA A 1 104 ? 0.586 2.577 5.704 1.00 93.44 104 ALA A C 1
ATOM 737 O O . ALA A 1 104 ? 0.083 2.468 6.824 1.00 93.44 104 ALA A O 1
ATOM 738 N N . ALA A 1 105 ? 0.807 3.772 5.147 1.00 93.62 105 ALA A N 1
ATOM 739 C CA . ALA A 1 105 ? 0.496 5.033 5.813 1.00 93.62 105 ALA A CA 1
ATOM 740 C C . ALA A 1 105 ? -1.008 5.182 6.101 1.00 93.62 105 ALA A C 1
ATOM 742 O O . ALA A 1 105 ? -1.385 5.597 7.199 1.00 93.62 105 ALA A O 1
ATOM 743 N N . ALA A 1 106 ? -1.870 4.798 5.155 1.00 92.88 106 ALA A N 1
ATOM 744 C CA . ALA A 1 106 ? -3.318 4.820 5.339 1.00 92.88 106 ALA A CA 1
ATOM 745 C C . ALA A 1 106 ? -3.760 3.877 6.471 1.00 92.88 106 ALA A C 1
ATOM 747 O O . ALA A 1 106 ? -4.512 4.294 7.355 1.00 92.88 106 ALA A O 1
ATOM 748 N N . ALA A 1 107 ? -3.251 2.641 6.493 1.00 91.38 107 ALA A N 1
ATOM 749 C CA . ALA A 1 107 ? -3.549 1.678 7.554 1.00 91.38 107 ALA A CA 1
ATOM 750 C C . ALA A 1 107 ? -3.068 2.168 8.930 1.00 91.38 107 ALA A C 1
ATOM 752 O O . ALA A 1 107 ? -3.803 2.080 9.916 1.00 91.38 107 ALA A O 1
ATOM 753 N N . ALA A 1 108 ? -1.869 2.754 9.003 1.00 91.62 108 ALA A N 1
ATOM 754 C CA . ALA A 1 108 ? -1.363 3.362 10.231 1.00 91.62 108 ALA A CA 1
ATOM 755 C C . ALA A 1 108 ? -2.252 4.524 10.710 1.00 91.62 108 ALA A C 1
ATOM 757 O O . ALA A 1 108 ? -2.593 4.589 11.891 1.00 91.62 108 ALA A O 1
ATOM 758 N N . GLY A 1 109 ? -2.681 5.412 9.807 1.00 90.50 109 GLY A N 1
ATOM 759 C CA . GLY A 1 109 ? -3.564 6.536 10.137 1.00 90.50 109 GLY A CA 1
ATOM 760 C C . GLY A 1 109 ? -4.935 6.096 10.664 1.00 90.50 109 GLY A C 1
ATOM 761 O O . GLY A 1 109 ? -5.436 6.657 11.643 1.00 90.50 109 GLY A O 1
ATOM 762 N N . GLN A 1 110 ? -5.517 5.047 10.073 1.00 90.12 110 GLN A N 1
ATOM 763 C CA . GLN A 1 110 ? -6.770 4.451 10.556 1.00 90.12 110 GLN A CA 1
ATOM 764 C C . GLN A 1 110 ? -6.638 3.887 11.973 1.00 90.12 110 GLN A C 1
ATOM 766 O O . GLN A 1 110 ? -7.560 4.009 12.779 1.00 90.12 110 GLN A O 1
ATOM 771 N N . ILE A 1 111 ? -5.488 3.294 12.293 1.00 89.56 111 ILE A N 1
ATOM 772 C CA . ILE A 1 111 ? -5.228 2.793 13.638 1.00 89.56 111 ILE A CA 1
ATOM 773 C C . ILE A 1 111 ? -5.060 3.946 14.637 1.00 89.56 111 ILE A C 1
ATOM 775 O O . ILE A 1 111 ? -5.673 3.926 15.701 1.00 89.56 111 ILE A O 1
ATOM 779 N N . ILE A 1 112 ? -4.244 4.952 14.310 1.00 88.44 112 ILE A N 1
ATOM 780 C CA . ILE A 1 112 ? -3.917 6.057 15.230 1.00 88.44 112 ILE A CA 1
ATOM 781 C C . ILE A 1 112 ? -5.164 6.855 15.623 1.00 88.44 112 ILE A C 1
ATOM 783 O O . ILE A 1 112 ? -5.277 7.324 16.754 1.00 88.44 112 ILE A O 1
ATOM 787 N N . THR A 1 113 ? -6.110 7.010 14.698 1.00 88.56 113 THR A N 1
ATOM 788 C CA . THR A 1 113 ? -7.349 7.766 14.932 1.00 88.56 113 THR A CA 1
ATOM 789 C C . THR A 1 113 ? -8.381 7.009 15.771 1.00 88.56 113 THR A C 1
ATOM 791 O O . THR A 1 113 ? -9.380 7.598 16.188 1.00 88.56 113 THR A O 1
ATOM 794 N N . ARG A 1 114 ? -8.148 5.729 16.087 1.00 82.88 114 ARG A N 1
ATOM 795 C CA . ARG A 1 114 ? -9.038 4.934 16.937 1.00 82.88 114 ARG A CA 1
ATOM 796 C C . ARG A 1 114 ? -8.643 5.002 18.409 1.00 82.88 114 ARG A C 1
ATOM 798 O O . ARG A 1 114 ? -7.535 4.650 18.795 1.00 82.88 114 ARG A O 1
ATOM 805 N N . SER A 1 115 ? -9.614 5.360 19.247 1.00 66.44 115 SER A N 1
ATOM 806 C CA . SER A 1 115 ? -9.549 5.189 20.702 1.00 66.44 115 SER A CA 1
ATOM 807 C C . SER A 1 115 ? -10.422 4.002 21.119 1.00 66.44 115 SER A C 1
ATOM 809 O O . SER A 1 115 ? -11.622 4.161 21.317 1.00 66.44 115 SER A O 1
ATOM 811 N N . GLY A 1 116 ? -9.826 2.811 21.225 1.00 75.12 116 GLY A N 1
ATOM 812 C CA . GLY A 1 116 ? -10.450 1.597 21.773 1.00 75.12 116 GLY A CA 1
ATOM 813 C C . GLY A 1 116 ? -9.581 0.993 22.881 1.00 75.12 116 GLY A C 1
ATOM 814 O O . GLY A 1 116 ? -8.351 1.058 22.809 1.00 75.12 116 GLY A O 1
ATOM 815 N N . SER A 1 117 ? -10.192 0.464 23.948 1.00 65.12 117 SER A N 1
ATOM 816 C CA . SER A 1 117 ? -9.463 0.017 25.149 1.00 65.12 117 SER A CA 1
ATOM 817 C C . SER A 1 117 ? -9.043 -1.455 25.128 1.00 65.12 117 SER A C 1
ATOM 819 O O . SER A 1 117 ? -8.180 -1.832 25.918 1.00 65.12 117 SER A O 1
ATOM 821 N N . GLY A 1 118 ? -9.632 -2.289 24.265 1.00 78.19 118 GLY A N 1
ATOM 822 C CA . GLY A 1 118 ? -9.496 -3.747 24.355 1.00 78.19 118 GLY A CA 1
ATOM 823 C C . GLY A 1 118 ? -8.137 -4.280 23.899 1.00 78.19 118 GLY A C 1
ATOM 824 O O . GLY A 1 118 ? -7.559 -5.141 24.558 1.00 78.19 118 GLY A O 1
ATOM 825 N N . LEU A 1 119 ? -7.597 -3.751 22.794 1.00 84.75 119 LEU A N 1
ATOM 826 C CA . LEU A 1 119 ? -6.419 -4.318 22.115 1.00 84.75 119 LEU A CA 1
ATOM 827 C C . LEU A 1 119 ? -5.280 -3.313 21.896 1.00 84.75 119 LEU A C 1
ATOM 829 O O . LEU A 1 119 ? -4.487 -3.457 20.966 1.00 84.75 119 LEU A O 1
ATOM 833 N N . ARG A 1 120 ? -5.151 -2.311 22.773 1.00 85.44 120 ARG A N 1
ATOM 834 C CA . ARG A 1 120 ? -4.218 -1.178 22.606 1.00 85.44 120 ARG A CA 1
ATOM 835 C C . ARG A 1 120 ? -2.776 -1.583 22.255 1.00 85.44 120 ARG A C 1
ATOM 837 O O . ARG A 1 120 ? -2.160 -0.929 21.421 1.00 85.44 120 ARG A O 1
ATOM 844 N N . ASN A 1 121 ? -2.245 -2.658 22.844 1.00 90.38 121 ASN A N 1
ATOM 845 C CA . ASN A 1 121 ? -0.876 -3.117 22.567 1.00 90.38 121 ASN A CA 1
ATOM 846 C C . ASN A 1 121 ? -0.729 -3.745 21.173 1.00 90.38 121 ASN A C 1
ATOM 848 O O . ASN A 1 121 ? 0.230 -3.445 20.467 1.00 90.38 121 ASN A O 1
ATOM 852 N N . ILE A 1 122 ? -1.682 -4.590 20.764 1.00 89.38 122 ILE A N 1
ATOM 853 C CA . ILE A 1 122 ? -1.676 -5.234 19.441 1.00 89.38 122 ILE A CA 1
ATOM 854 C C . ILE A 1 122 ? -1.873 -4.169 18.364 1.00 89.38 122 ILE A C 1
ATOM 856 O O . ILE A 1 122 ? -1.088 -4.073 17.428 1.00 89.38 122 ILE A O 1
ATOM 860 N N . VAL A 1 123 ? -2.867 -3.305 18.555 1.00 89.25 123 VAL A N 1
ATOM 861 C CA . VAL A 1 123 ? -3.176 -2.186 17.664 1.00 89.25 123 VAL A CA 1
ATOM 862 C C . VAL A 1 123 ? -1.970 -1.242 17.533 1.00 89.25 123 VAL A C 1
ATOM 864 O O . VAL A 1 123 ? -1.579 -0.891 16.421 1.00 89.25 123 VAL A O 1
ATOM 867 N N . GLY A 1 124 ? -1.300 -0.913 18.643 1.00 91.00 124 GLY A N 1
ATOM 868 C CA . GLY A 1 124 ? -0.065 -0.124 18.634 1.00 91.00 124 GLY A CA 1
ATOM 869 C C . GLY A 1 124 ? 1.084 -0.793 17.872 1.00 91.00 124 GLY A C 1
ATOM 870 O O . GLY A 1 124 ? 1.764 -0.128 17.090 1.00 91.00 124 GLY A O 1
ATOM 871 N N . PHE A 1 125 ? 1.275 -2.107 18.038 1.00 92.44 125 PHE A N 1
ATOM 872 C CA . PHE A 1 125 ? 2.280 -2.867 17.288 1.00 92.44 125 PHE A CA 1
ATOM 873 C C . PHE A 1 125 ? 1.982 -2.889 15.783 1.00 92.44 125 PHE A C 1
ATOM 875 O O . PHE A 1 125 ? 2.890 -2.674 14.981 1.00 92.44 125 PHE A O 1
ATOM 882 N N . LEU A 1 126 ? 0.720 -3.079 15.384 1.00 90.38 126 LEU A N 1
ATOM 883 C CA . LEU A 1 126 ? 0.317 -3.057 13.974 1.00 90.38 126 LEU A CA 1
ATOM 884 C C . LEU A 1 126 ? 0.501 -1.664 13.354 1.00 90.38 126 LEU A C 1
ATOM 886 O O . LEU A 1 126 ? 0.964 -1.564 12.217 1.00 90.38 126 LEU A O 1
ATOM 890 N N . ALA A 1 127 ? 0.201 -0.586 14.086 1.00 92.12 127 ALA A N 1
ATOM 891 C CA . ALA A 1 127 ? 0.473 0.775 13.620 1.00 92.12 127 ALA A CA 1
ATOM 892 C C . ALA A 1 127 ? 1.970 1.011 13.436 1.00 92.12 127 ALA A C 1
ATOM 894 O O . ALA A 1 127 ? 2.394 1.475 12.380 1.00 92.12 127 ALA A O 1
ATOM 895 N N . PHE A 1 128 ? 2.772 0.644 14.437 1.00 94.62 128 PHE A N 1
ATOM 896 C CA . PHE A 1 128 ? 4.223 0.765 14.365 1.00 94.62 128 PHE A CA 1
ATOM 897 C C . PHE A 1 128 ? 4.801 -0.042 13.197 1.00 94.62 128 PHE A C 1
ATOM 899 O O . PHE A 1 128 ? 5.630 0.474 12.454 1.00 94.62 128 PHE A O 1
ATOM 906 N N . SER A 1 129 ? 4.327 -1.273 12.986 1.00 93.56 129 SER A N 1
ATOM 907 C CA . SER A 1 129 ? 4.740 -2.117 11.863 1.00 93.56 129 SER A CA 1
ATOM 908 C C . SER A 1 129 ? 4.402 -1.478 10.512 1.00 93.56 129 SER A C 1
ATOM 910 O O . SER A 1 129 ? 5.273 -1.410 9.649 1.00 93.56 129 SER A O 1
ATOM 912 N N . ASN A 1 130 ? 3.195 -0.927 10.341 1.00 94.12 130 ASN A N 1
ATOM 913 C CA . ASN A 1 130 ? 2.823 -0.220 9.112 1.00 94.12 130 ASN A CA 1
ATOM 914 C C . ASN A 1 130 ? 3.665 1.052 8.895 1.00 94.12 130 ASN A C 1
ATOM 916 O O . ASN A 1 130 ? 4.114 1.301 7.780 1.00 94.12 130 ASN A O 1
ATOM 920 N N . ILE A 1 131 ? 3.960 1.823 9.947 1.00 95.62 131 ILE A N 1
ATOM 921 C CA . ILE A 1 131 ? 4.860 2.987 9.855 1.00 95.62 131 ILE A CA 1
ATOM 922 C C . ILE A 1 131 ? 6.275 2.548 9.463 1.00 95.62 131 ILE A C 1
ATOM 924 O O . ILE A 1 131 ? 6.882 3.148 8.579 1.00 95.62 131 ILE A O 1
ATOM 928 N N . ALA A 1 132 ? 6.798 1.488 10.082 1.00 95.56 132 ALA A N 1
ATOM 929 C CA . ALA A 1 132 ? 8.116 0.954 9.761 1.00 95.56 132 ALA A CA 1
ATOM 930 C C . ALA A 1 132 ? 8.184 0.484 8.301 1.00 95.56 132 ALA A C 1
ATOM 932 O O . ALA A 1 132 ? 9.129 0.834 7.596 1.00 95.56 132 ALA A O 1
ATOM 933 N N . MET A 1 133 ? 7.158 -0.231 7.826 1.00 93.12 133 MET A N 1
ATOM 934 C CA . MET A 1 133 ? 7.041 -0.634 6.423 1.00 93.12 133 MET A CA 1
ATOM 935 C C . MET A 1 133 ? 7.014 0.582 5.496 1.00 93.12 133 MET A C 1
ATOM 937 O O . MET A 1 133 ? 7.787 0.606 4.544 1.00 93.12 133 MET A O 1
ATOM 941 N N . ALA A 1 134 ? 6.222 1.615 5.812 1.00 93.81 134 ALA A N 1
ATOM 942 C CA . ALA A 1 134 ? 6.170 2.855 5.037 1.00 93.81 134 ALA A CA 1
ATOM 943 C C . ALA A 1 134 ? 7.541 3.553 4.957 1.00 93.81 134 ALA A C 1
ATOM 945 O O . ALA A 1 134 ? 7.952 3.998 3.887 1.00 93.81 134 ALA A O 1
ATOM 946 N N . CYS A 1 135 ? 8.279 3.618 6.069 1.00 96.44 135 CYS A N 1
ATOM 947 C CA . CYS A 1 135 ? 9.630 4.181 6.098 1.00 96.44 135 CYS A CA 1
ATOM 948 C C . CYS A 1 135 ? 10.613 3.361 5.249 1.00 96.44 135 CYS A C 1
ATOM 950 O O . CYS A 1 135 ? 11.399 3.937 4.495 1.00 96.44 135 CYS A O 1
ATOM 952 N N . VAL A 1 136 ? 10.564 2.028 5.343 1.00 95.38 136 VAL A N 1
ATOM 953 C CA . VAL A 1 136 ? 11.423 1.129 4.556 1.00 95.38 136 VAL A C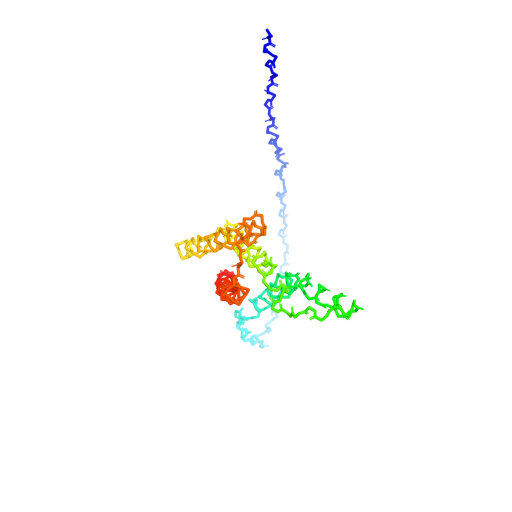A 1
ATOM 954 C C . VAL A 1 136 ? 11.129 1.266 3.063 1.00 95.38 136 VAL A C 1
ATOM 956 O O . VAL A 1 136 ? 12.057 1.422 2.270 1.00 95.38 136 VAL A O 1
ATOM 959 N N . THR A 1 137 ? 9.857 1.260 2.662 1.00 94.12 137 THR A N 1
ATOM 960 C CA . THR A 1 137 ? 9.468 1.374 1.249 1.00 94.12 137 THR A CA 1
ATOM 961 C C . THR A 1 137 ? 9.772 2.756 0.681 1.00 94.12 137 THR A C 1
ATOM 963 O O . THR A 1 137 ? 10.251 2.843 -0.448 1.00 94.12 137 THR A O 1
ATOM 966 N N . ALA A 1 138 ? 9.588 3.825 1.462 1.00 94.94 138 ALA A N 1
ATOM 967 C CA . ALA A 1 138 ? 9.979 5.178 1.069 1.00 94.94 138 ALA A CA 1
ATOM 968 C C . ALA A 1 138 ? 11.503 5.311 0.908 1.00 94.94 138 ALA A C 1
ATOM 970 O O . ALA A 1 138 ? 11.972 5.894 -0.070 1.00 94.94 138 ALA A O 1
ATOM 971 N N . GLY A 1 139 ? 12.281 4.732 1.829 1.00 95.00 139 GLY A N 1
ATOM 972 C CA . GLY A 1 139 ? 13.741 4.704 1.742 1.00 95.00 139 GLY A CA 1
ATOM 973 C C . GLY A 1 139 ? 14.239 3.934 0.517 1.00 95.00 139 GLY A C 1
ATOM 974 O O . GLY A 1 139 ? 15.103 4.422 -0.211 1.00 95.00 139 GLY A O 1
ATOM 975 N N . LEU A 1 140 ? 13.647 2.770 0.233 1.00 93.56 140 LEU A N 1
ATOM 976 C CA . LEU A 1 140 ? 13.951 1.996 -0.974 1.00 93.56 140 LEU A CA 1
ATOM 977 C C . LEU A 1 140 ? 13.571 2.748 -2.250 1.00 93.56 140 LEU A C 1
ATOM 979 O O . LEU A 1 140 ? 14.348 2.753 -3.199 1.00 93.56 140 LEU A O 1
ATOM 983 N N . PHE A 1 141 ? 12.425 3.428 -2.273 1.00 93.75 141 PHE A N 1
ATOM 984 C CA . PHE A 1 141 ? 12.033 4.264 -3.405 1.00 93.75 141 PHE A CA 1
ATOM 985 C C . PHE A 1 141 ? 13.029 5.413 -3.641 1.00 93.75 141 PHE A C 1
ATOM 987 O O . PHE A 1 141 ? 13.458 5.638 -4.775 1.00 93.75 141 PHE A O 1
ATOM 994 N N . ALA A 1 142 ? 13.463 6.100 -2.580 1.00 94.31 142 ALA A N 1
ATOM 995 C CA . ALA A 1 142 ? 14.496 7.137 -2.663 1.00 94.31 142 ALA A CA 1
ATOM 996 C C . ALA A 1 142 ? 15.841 6.581 -3.177 1.00 94.31 142 ALA A C 1
ATOM 998 O O . ALA A 1 142 ? 16.539 7.226 -3.963 1.00 94.31 142 ALA A O 1
ATOM 999 N N . PHE A 1 143 ? 16.199 5.357 -2.784 1.00 91.69 143 PHE A N 1
ATOM 1000 C CA . PHE A 1 143 ? 17.390 4.677 -3.292 1.00 91.69 143 PHE A CA 1
ATOM 1001 C C . PHE A 1 143 ? 17.268 4.327 -4.786 1.00 91.69 143 PHE A C 1
ATOM 1003 O O . PHE A 1 143 ? 18.146 4.669 -5.576 1.00 91.69 143 PHE A O 1
ATOM 1010 N N . VAL A 1 144 ? 16.153 3.720 -5.204 1.00 91.31 144 VAL A N 1
ATOM 1011 C CA . VAL A 1 144 ? 15.899 3.355 -6.611 1.00 91.31 144 VAL A CA 1
ATOM 1012 C C . VAL A 1 144 ? 15.898 4.590 -7.518 1.00 91.31 144 VAL A C 1
ATOM 1014 O O . VAL A 1 144 ? 16.493 4.570 -8.593 1.00 91.31 144 VAL A O 1
ATOM 1017 N N . THR A 1 145 ? 15.293 5.690 -7.070 1.00 91.25 145 THR A N 1
ATOM 1018 C CA . THR A 1 145 ? 15.231 6.943 -7.843 1.00 91.25 145 THR A CA 1
ATOM 1019 C C . THR A 1 145 ? 16.561 7.696 -7.918 1.00 91.25 145 THR A C 1
ATOM 1021 O O . THR A 1 145 ? 16.776 8.437 -8.877 1.00 91.25 145 THR A O 1
ATOM 1024 N N . SER A 1 146 ? 17.477 7.494 -6.964 1.00 92.06 146 SER A N 1
ATOM 1025 C CA . SER A 1 146 ? 18.815 8.113 -6.979 1.00 92.06 146 SER A CA 1
ATOM 1026 C C . SER A 1 146 ? 19.867 7.291 -7.733 1.00 92.06 146 SER A C 1
ATOM 1028 O O . SER A 1 146 ? 20.878 7.843 -8.170 1.00 92.06 146 SER A O 1
ATOM 1030 N N . ALA A 1 147 ? 19.632 5.998 -7.967 1.00 90.06 147 ALA A N 1
ATOM 1031 C CA . ALA A 1 147 ? 20.589 5.117 -8.636 1.00 90.06 147 ALA A CA 1
ATOM 1032 C C . ALA A 1 147 ? 21.053 5.568 -10.041 1.00 90.06 147 ALA A C 1
ATOM 1034 O O . ALA A 1 147 ? 22.256 5.463 -10.308 1.00 90.06 147 ALA A O 1
ATOM 1035 N N . PRO A 1 148 ? 20.202 6.143 -10.922 1.00 87.88 148 PRO A N 1
ATOM 1036 C CA . PRO A 1 148 ? 20.659 6.654 -12.218 1.00 87.88 148 PRO A CA 1
ATOM 1037 C C . PRO A 1 148 ? 21.733 7.745 -12.102 1.00 87.88 148 PRO A C 1
ATOM 1039 O O . PRO A 1 148 ? 22.575 7.877 -12.987 1.00 87.88 148 PRO A O 1
ATOM 1042 N N . GLN A 1 149 ? 21.740 8.511 -11.006 1.00 90.25 149 GLN A N 1
ATOM 1043 C CA . GLN A 1 149 ? 22.719 9.579 -10.770 1.00 90.25 149 GLN A CA 1
ATOM 1044 C C . GLN A 1 149 ? 24.089 9.027 -10.354 1.00 90.25 149 GLN A C 1
ATOM 1046 O O . GLN A 1 149 ? 25.111 9.664 -10.593 1.00 90.25 149 GLN A O 1
ATOM 1051 N N . MET A 1 150 ? 24.124 7.829 -9.764 1.00 86.69 150 MET A N 1
ATOM 1052 C CA . MET A 1 150 ? 25.345 7.202 -9.247 1.00 86.69 150 MET A CA 1
ATOM 1053 C C . MET A 1 150 ? 26.036 6.279 -10.264 1.00 86.69 150 MET A C 1
ATOM 1055 O O . MET A 1 150 ? 27.027 5.637 -9.928 1.00 86.69 150 MET A O 1
ATOM 1059 N N . SER A 1 151 ? 25.538 6.197 -11.507 1.00 85.00 151 SER A N 1
ATOM 1060 C CA . SER A 1 151 ? 26.056 5.304 -12.565 1.00 85.00 151 SER A CA 1
ATOM 1061 C C . SER A 1 151 ? 26.144 3.817 -12.171 1.00 85.00 151 SER A C 1
ATOM 1063 O O . SER A 1 151 ? 26.830 3.035 -12.832 1.00 85.00 151 SER A O 1
ATOM 1065 N N . GLN A 1 152 ? 25.440 3.392 -11.117 1.00 85.31 152 GLN A N 1
ATOM 1066 C CA . GLN A 1 152 ? 25.333 1.984 -10.751 1.00 85.31 152 GLN A CA 1
ATOM 1067 C C . GLN A 1 152 ? 24.259 1.311 -11.606 1.00 85.31 152 GLN A C 1
ATOM 1069 O O . GLN A 1 152 ? 23.113 1.754 -11.652 1.00 85.31 152 GLN A O 1
ATOM 1074 N N . LYS A 1 153 ? 24.620 0.202 -12.261 1.00 84.75 153 LYS A N 1
ATOM 1075 C CA . LYS A 1 153 ? 23.633 -0.713 -12.839 1.00 84.75 153 LYS A CA 1
ATOM 1076 C C . LYS A 1 153 ? 22.919 -1.429 -11.696 1.00 84.75 153 LYS A C 1
ATOM 1078 O O . LYS A 1 153 ? 23.504 -2.308 -11.068 1.00 84.75 153 LYS A O 1
ATOM 1083 N N . LEU A 1 154 ? 21.678 -1.039 -11.425 1.00 83.44 154 LEU A N 1
ATOM 1084 C CA . LEU A 1 154 ? 20.795 -1.823 -10.572 1.00 83.44 154 LEU A CA 1
ATOM 1085 C C . LEU A 1 154 ? 20.345 -3.077 -11.318 1.00 83.44 154 LEU A C 1
ATOM 1087 O O . LEU A 1 154 ? 20.041 -3.028 -12.508 1.00 83.44 154 LEU A O 1
ATOM 1091 N N . ASP A 1 155 ? 20.285 -4.191 -10.597 1.00 88.62 155 ASP A N 1
ATOM 1092 C CA . ASP A 1 155 ? 19.600 -5.383 -11.076 1.00 88.62 155 ASP A CA 1
ATOM 1093 C C . ASP A 1 155 ? 18.084 -5.163 -10.967 1.00 88.62 155 ASP A C 1
ATOM 1095 O O . ASP A 1 155 ? 17.498 -5.206 -9.881 1.00 88.62 155 ASP A O 1
ATOM 1099 N N . GLU A 1 156 ? 17.455 -4.896 -12.110 1.00 87.75 156 GLU A N 1
ATOM 1100 C CA . GLU A 1 156 ? 16.014 -4.663 -12.228 1.00 87.75 156 GLU A CA 1
ATOM 1101 C C . GLU A 1 156 ? 15.186 -5.833 -11.680 1.00 87.75 156 GLU A C 1
ATOM 1103 O O . GLU A 1 156 ? 14.105 -5.616 -11.118 1.00 87.75 156 GLU A O 1
ATOM 1108 N N . GLY A 1 157 ? 15.701 -7.064 -11.795 1.00 88.88 157 GLY A N 1
ATOM 1109 C CA . GLY A 1 157 ? 15.040 -8.265 -11.288 1.00 88.88 157 GLY A CA 1
ATOM 1110 C C . GLY A 1 157 ? 14.943 -8.256 -9.764 1.00 88.88 157 GLY A C 1
ATOM 1111 O O . GLY A 1 157 ? 13.871 -8.502 -9.206 1.00 88.88 157 GLY A O 1
ATOM 1112 N N . SER A 1 158 ? 16.034 -7.888 -9.089 1.00 89.38 158 SER A N 1
ATOM 1113 C CA . SER A 1 158 ? 16.084 -7.783 -7.627 1.00 89.38 158 SER A CA 1
ATOM 1114 C C . SER A 1 158 ? 15.164 -6.683 -7.085 1.00 89.38 158 SER A C 1
ATOM 1116 O O . SER A 1 158 ? 14.423 -6.911 -6.122 1.00 89.38 158 SER A O 1
ATOM 1118 N N . VAL A 1 159 ? 15.135 -5.511 -7.734 1.00 89.56 159 VAL A N 1
ATOM 1119 C CA . VAL A 1 159 ? 14.248 -4.398 -7.339 1.00 89.56 159 VAL A CA 1
ATOM 1120 C C . VAL A 1 159 ? 12.780 -4.781 -7.514 1.00 89.56 159 VAL A C 1
ATOM 1122 O O . VAL A 1 159 ? 11.967 -4.557 -6.613 1.00 89.56 159 VAL A O 1
ATOM 1125 N N . THR A 1 160 ? 12.442 -5.409 -8.641 1.00 91.56 160 THR A N 1
ATOM 1126 C CA . THR A 1 160 ? 11.078 -5.870 -8.935 1.00 91.56 160 THR A CA 1
ATOM 1127 C C . THR A 1 160 ? 10.623 -6.928 -7.932 1.00 91.56 160 THR A C 1
ATOM 1129 O O . THR A 1 160 ? 9.544 -6.803 -7.348 1.00 91.56 160 THR A O 1
ATOM 1132 N N . GLY A 1 161 ? 11.461 -7.939 -7.676 1.00 91.88 161 GLY A N 1
ATOM 1133 C CA . GLY A 1 161 ? 11.171 -8.999 -6.710 1.00 91.88 161 GLY A CA 1
ATOM 1134 C C . GLY A 1 161 ? 10.979 -8.456 -5.294 1.00 91.88 161 GLY A C 1
ATOM 1135 O O . GLY A 1 161 ? 9.978 -8.762 -4.644 1.00 91.88 161 GLY A O 1
ATOM 1136 N N . SER A 1 162 ? 11.881 -7.580 -4.845 1.00 91.19 162 SER A N 1
ATOM 1137 C CA . SER A 1 162 ? 11.794 -6.951 -3.521 1.00 91.19 162 SER A CA 1
ATOM 1138 C C . SER A 1 162 ? 10.537 -6.087 -3.382 1.00 91.19 162 SER A C 1
ATOM 1140 O O . SER A 1 162 ? 9.857 -6.149 -2.359 1.00 91.19 162 SER A O 1
ATOM 1142 N N . SER A 1 163 ? 10.178 -5.332 -4.424 1.00 92.44 163 SER A N 1
ATOM 1143 C CA . SER A 1 163 ? 8.979 -4.484 -4.426 1.00 92.44 163 SER A CA 1
ATOM 1144 C C . SER A 1 163 ? 7.692 -5.304 -4.342 1.00 92.44 163 SER A C 1
ATOM 1146 O O . SER A 1 163 ? 6.787 -4.939 -3.595 1.00 92.44 163 SER A O 1
ATOM 1148 N N . LEU A 1 164 ? 7.614 -6.435 -5.052 1.00 93.38 164 LEU A N 1
ATOM 1149 C CA . LEU A 1 164 ? 6.469 -7.347 -4.979 1.00 93.38 164 LEU A CA 1
ATOM 1150 C C . LEU A 1 164 ? 6.325 -7.968 -3.588 1.00 93.38 164 LEU A C 1
ATOM 1152 O O . LEU A 1 164 ? 5.230 -7.964 -3.027 1.00 93.38 164 LEU A O 1
ATOM 1156 N N . VAL A 1 165 ? 7.423 -8.466 -3.013 1.00 95.56 165 VAL A N 1
ATOM 1157 C CA . VAL A 1 165 ? 7.414 -9.055 -1.665 1.00 95.56 165 VAL A CA 1
ATOM 1158 C C . VAL A 1 165 ? 6.954 -8.028 -0.631 1.00 95.56 165 VAL A C 1
ATOM 1160 O O . VAL A 1 165 ? 6.076 -8.329 0.179 1.00 95.56 165 VAL A O 1
ATOM 1163 N N . LEU A 1 166 ? 7.486 -6.803 -0.686 1.00 93.81 166 LEU A N 1
ATOM 1164 C CA . LEU A 1 166 ? 7.095 -5.723 0.223 1.00 93.81 166 LEU A CA 1
ATOM 1165 C C . LEU A 1 166 ? 5.637 -5.304 0.037 1.00 93.81 166 LEU A C 1
ATOM 1167 O O . LEU A 1 166 ? 4.946 -5.080 1.032 1.00 93.81 166 LEU A O 1
ATOM 1171 N N . PHE A 1 167 ? 5.154 -5.242 -1.205 1.00 94.25 167 PHE A N 1
ATOM 1172 C CA . PHE A 1 167 ? 3.757 -4.940 -1.495 1.00 94.25 167 PHE A CA 1
ATOM 1173 C C . PHE A 1 167 ? 2.821 -5.983 -0.884 1.00 94.25 167 PHE A C 1
ATOM 1175 O O . PHE A 1 167 ? 1.914 -5.616 -0.142 1.00 94.25 167 PHE A O 1
ATOM 1182 N N . PHE A 1 168 ? 3.055 -7.279 -1.120 1.00 95.88 168 PHE A N 1
ATOM 1183 C CA . PHE A 1 168 ? 2.202 -8.334 -0.564 1.00 95.88 168 PHE A CA 1
ATOM 1184 C C . PHE A 1 168 ? 2.279 -8.406 0.962 1.00 95.88 168 PHE A C 1
ATOM 1186 O O . PHE A 1 168 ? 1.243 -8.518 1.617 1.00 95.88 168 PHE A O 1
ATOM 1193 N N . ALA A 1 169 ? 3.477 -8.287 1.540 1.00 95.31 169 ALA A N 1
ATOM 1194 C CA . ALA A 1 169 ? 3.646 -8.257 2.991 1.00 95.31 169 ALA A CA 1
ATOM 1195 C C . ALA A 1 169 ? 2.883 -7.080 3.621 1.00 95.31 169 ALA A C 1
ATOM 1197 O O . ALA A 1 169 ? 2.173 -7.253 4.615 1.00 95.31 169 ALA A O 1
ATOM 1198 N N . THR A 1 170 ? 2.968 -5.897 3.008 1.00 94.81 170 THR A N 1
ATOM 1199 C CA . THR A 1 170 ? 2.233 -4.705 3.448 1.00 94.81 170 THR A CA 1
ATOM 1200 C C . THR A 1 170 ? 0.739 -4.870 3.247 1.00 94.81 170 THR A C 1
ATOM 1202 O O . THR A 1 170 ? -0.020 -4.545 4.146 1.00 94.81 170 THR A O 1
ATOM 1205 N N . PHE A 1 171 ? 0.297 -5.405 2.111 1.00 95.25 171 PHE A N 1
ATOM 1206 C CA . PHE A 1 171 ? -1.115 -5.636 1.830 1.00 95.25 171 PHE A CA 1
ATOM 1207 C C . PHE A 1 171 ? -1.748 -6.568 2.869 1.00 95.25 171 PHE A C 1
ATOM 1209 O O . PHE A 1 171 ? -2.813 -6.257 3.394 1.00 95.25 171 PHE A O 1
ATOM 1216 N N . VAL A 1 172 ? -1.076 -7.669 3.220 1.00 95.44 172 VAL A N 1
ATOM 1217 C CA . VAL A 1 172 ? -1.547 -8.594 4.263 1.00 95.44 172 VAL A CA 1
ATOM 1218 C C . VAL A 1 172 ? -1.546 -7.918 5.633 1.00 95.44 172 VAL A C 1
ATOM 1220 O O . VAL A 1 172 ? -2.520 -8.040 6.370 1.00 95.44 172 VAL A O 1
ATOM 1223 N N . THR A 1 173 ? -0.490 -7.172 5.966 1.00 93.62 173 THR A N 1
ATOM 1224 C CA . THR A 1 173 ? -0.374 -6.479 7.260 1.00 93.62 173 THR A CA 1
ATOM 1225 C C . THR A 1 173 ? -1.431 -5.382 7.405 1.00 93.62 173 THR A C 1
ATOM 1227 O O . THR A 1 173 ? -2.133 -5.331 8.410 1.00 93.62 173 THR A O 1
ATOM 1230 N N . ALA A 1 174 ? -1.594 -4.536 6.389 1.00 93.69 174 ALA A N 1
ATOM 1231 C CA . ALA A 1 174 ? -2.599 -3.483 6.325 1.00 93.69 174 ALA A CA 1
ATOM 1232 C C . ALA A 1 174 ? -4.017 -4.067 6.308 1.00 93.69 174 ALA A C 1
ATOM 1234 O O . ALA A 1 174 ? -4.873 -3.608 7.056 1.00 93.69 174 ALA A O 1
ATOM 1235 N N . GLY A 1 175 ? -4.255 -5.125 5.531 1.00 93.44 175 GLY A N 1
ATOM 1236 C CA . GLY A 1 175 ? -5.540 -5.819 5.499 1.00 93.44 175 GLY A CA 1
ATOM 1237 C C . GLY A 1 175 ? -5.902 -6.429 6.852 1.00 93.44 175 GLY A C 1
ATOM 1238 O O . GLY A 1 175 ? -7.027 -6.261 7.315 1.00 93.44 175 GLY A O 1
ATOM 1239 N N . ALA A 1 176 ? -4.946 -7.069 7.534 1.00 92.38 176 ALA A N 1
ATOM 1240 C CA . ALA A 1 176 ? -5.143 -7.589 8.885 1.00 92.38 176 ALA A CA 1
ATOM 1241 C C . ALA A 1 176 ? -5.413 -6.462 9.895 1.00 92.38 176 ALA A C 1
ATOM 1243 O O . ALA A 1 176 ? -6.331 -6.584 10.706 1.00 92.38 176 ALA A O 1
ATOM 1244 N N . SER A 1 177 ? -4.675 -5.348 9.811 1.00 90.75 177 SER A N 1
ATOM 1245 C CA . SER A 1 177 ? -4.922 -4.141 10.609 1.00 90.75 177 SER A CA 1
ATOM 1246 C C . SER A 1 177 ? -6.348 -3.636 10.447 1.00 90.75 177 SER A C 1
ATOM 1248 O O . SER A 1 177 ? -7.047 -3.441 11.442 1.00 90.75 177 SER A O 1
ATOM 1250 N N . THR A 1 178 ? -6.795 -3.433 9.206 1.00 90.69 178 THR A N 1
ATOM 1251 C CA . THR A 1 178 ? -8.132 -2.902 8.946 1.00 90.69 178 THR A CA 1
ATOM 1252 C C . THR A 1 178 ? -9.203 -3.925 9.323 1.00 90.69 178 THR A C 1
ATOM 1254 O O . THR A 1 178 ? -10.222 -3.543 9.887 1.00 90.69 178 THR A O 1
ATOM 1257 N N . PHE A 1 179 ? -8.976 -5.224 9.107 1.00 91.44 179 PHE A N 1
ATOM 1258 C CA . PHE A 1 179 ? -9.909 -6.272 9.528 1.00 91.44 179 PHE A CA 1
ATOM 1259 C C . PHE A 1 179 ? -10.098 -6.304 11.048 1.00 91.44 179 PHE A C 1
ATOM 1261 O O . PHE A 1 179 ? -11.232 -6.267 11.518 1.00 91.44 179 PHE A O 1
ATOM 1268 N N . ILE A 1 180 ? -9.004 -6.333 11.818 1.00 90.31 180 ILE A N 1
ATOM 1269 C CA . ILE A 1 180 ? -9.052 -6.327 13.290 1.00 90.31 180 ILE A CA 1
ATOM 1270 C C . ILE A 1 180 ? -9.732 -5.055 13.785 1.00 90.31 180 ILE A C 1
ATOM 1272 O O . ILE A 1 180 ? -10.558 -5.109 14.695 1.00 90.31 180 ILE A O 1
ATOM 1276 N N . ALA A 1 181 ? -9.418 -3.923 13.155 1.00 87.19 181 ALA A N 1
ATOM 1277 C CA . ALA A 1 181 ? -10.087 -2.676 13.445 1.00 87.19 181 ALA A CA 1
ATOM 1278 C C . ALA A 1 181 ? -11.604 -2.847 13.237 1.00 87.19 181 ALA A C 1
ATOM 1280 O O . ALA A 1 181 ? -12.390 -2.661 14.167 1.00 87.19 181 ALA A O 1
ATOM 1281 N N . GLU A 1 182 ? -12.068 -3.218 12.052 1.00 88.38 182 GLU A N 1
ATOM 1282 C CA . GLU A 1 182 ? -13.509 -3.331 11.806 1.00 88.38 182 GLU A CA 1
ATOM 1283 C C . GLU A 1 182 ? -14.203 -4.375 12.687 1.00 88.38 182 GLU A C 1
ATOM 1285 O O . GLU A 1 182 ? -15.335 -4.144 13.105 1.00 88.38 182 GLU A O 1
ATOM 1290 N N . TRP A 1 183 ? -13.513 -5.457 13.049 1.00 87.06 183 TRP A N 1
ATOM 1291 C CA . TRP A 1 183 ? -14.034 -6.468 13.967 1.00 87.06 183 TRP A CA 1
ATOM 1292 C C . TRP A 1 183 ? -14.298 -5.925 15.377 1.00 87.06 183 TRP A C 1
ATOM 1294 O O . TRP A 1 183 ? -15.298 -6.283 15.979 1.00 87.06 183 TRP A O 1
ATOM 1304 N N . GLU A 1 184 ? -13.452 -5.034 15.906 1.00 84.56 184 GLU A N 1
ATOM 1305 C CA . GLU A 1 184 ? -13.666 -4.420 17.232 1.00 84.56 184 GLU A CA 1
ATOM 1306 C C . GLU A 1 184 ? -14.888 -3.476 17.265 1.00 84.56 184 GLU A C 1
ATOM 1308 O O . GLU A 1 184 ? -15.365 -3.120 18.339 1.00 84.56 184 GLU A O 1
ATOM 1313 N N . GLN A 1 185 ? -15.394 -3.047 16.100 1.00 79.75 185 GLN A N 1
ATOM 1314 C CA . GLN A 1 185 ? -16.574 -2.176 15.993 1.00 79.75 185 GLN A CA 1
ATOM 1315 C C . GLN A 1 185 ? -17.892 -2.921 15.763 1.00 79.75 185 GLN A C 1
ATOM 1317 O O . GLN A 1 185 ? -18.946 -2.289 15.862 1.00 79.75 185 GLN A O 1
ATOM 1322 N N . ALA A 1 186 ? -17.833 -4.193 15.370 1.00 80.31 186 ALA A N 1
ATOM 1323 C CA . ALA A 1 186 ? -19.003 -5.017 15.081 1.00 80.31 186 ALA A CA 1
ATOM 1324 C C . ALA A 1 186 ? -19.501 -5.714 16.352 1.00 80.31 186 ALA A C 1
ATOM 1326 O O . ALA A 1 186 ? -20.740 -5.768 16.518 1.00 80.31 186 ALA A O 1
#

Secondary structure (DSSP, 8-state):
--------PPP--------------------------S-----PPPPTHHHHHHHHHHIIIIIIIHHHHHHHHHHHHHHHTT----HHHHHHTTHHHHHHHHHHHHHHHHHHT---SSSHHHHHHHHHHHHHHHHHHHHHHHHHHHGGGGT----HHHHHHHHHHHHHHHHHHHHHHHHHHHHHH-

Radius of gyration: 27.61 Å; chains: 1; bounding box: 82×60×61 Å

Sequence (186 aa):
MATSQQPHDPVVTGRVGAPADAVGGTDGAAPDVGDGSAGRTAAAAPSPWAVVGPKMLHWLFFGVGFGVLPIGLGYVMNSFTHRGVSLSEILSRGELLIVTTSLAAAAAGQIITRSGSGLRNIVGFLAFSNIAMACVTAGLFAFVTSAPQMSQKLDEGSVTGSSLVLFFATFVTAGASTFIAEWEQA

Foldseek 3Di:
DDDDDDDDDDDDDDDDDDDDDDDDDDDDDDDDDDPPPPDPPVPPPPDLCVQLVVVLVCCCCVLLVVLCVVLVVVVVVCVVVPPPQDSLNSLLLLSLLVSLLSLLVVLLVLLVPDDDDPCVPVSVVLSVVSNVLNVVSVVLNVVSNCVVVVPDDDDSVVSNVVSVVSSVVSCVSSSVSSSVVSSVVD